Protein AF-A0A6C0K2X1-F1 (afdb_monomer_lite)

InterPro domains:
  IPR001841 Zinc finger, RING-type [PF13639] (9-51)
  IPR001841 Zinc finger, RING-type [PS50089] (10-51)
  IPR001841 Zinc finger, RING-type [SM00184] (10-50)
  IPR013083 Zinc finger, RING/FYVE/PHD-type [G3DSA:3.30.40.10] (1-88)
  IPR017907 Zinc finger, RING-type, conserved site [PS00518] (28-37)
  IPR047126 RING finger protein 141-like [PTHR12109] (4-140)

Foldseek 3Di:
DDPPDDFDAAPQPRHGEDPPPFWDAAPVGDMHGNVRVVVVVVPPQADPVPRHRRDDDPPPPDPDPPPPPPPDDDDDDDDDDPPVVVVVVVVVVCVVVPHDDDDDDDPDDDDDDDDDDDDDPPPPVPPPLPDQQFDPVQLVVLCVVVVHDPVLVVCLVVVHADPVDPCRDPVNSVCVVVVSVVSSVVRSVVRVVVVVVVVVVVVVVVD

Sequence (207 aa):
MSAQREPVECCICMDAINFATNNCVTPCGHTFCFQCLAKALEQNNTCPCCRAVLMEVPEDEEASEWSEWTDEDEEEDEELYDDEALVSFRMLYQRLDGEDVEEEAVEDDEQVSNADETETVDDEEEDDDDAPLAEVEEITAKLQSRGITMLDLVAMLTVRKSANVAKHTDRFINALDSILDNAITDCDREAKEAAQIQDAHITEETK

Structure (mmCIF, N/CA/C/O backbone):
data_AF-A0A6C0K2X1-F1
#
_entry.id   AF-A0A6C0K2X1-F1
#
loop_
_atom_site.group_PDB
_atom_site.id
_atom_site.type_symbol
_atom_site.label_atom_id
_atom_site.label_alt_id
_atom_site.label_comp_id
_atom_site.label_asym_id
_atom_site.label_entity_id
_atom_site.label_seq_id
_atom_site.pdbx_PDB_ins_code
_atom_site.Cartn_x
_atom_site.Cartn_y
_atom_site.Cartn_z
_atom_site.occupancy
_atom_site.B_iso_or_equiv
_atom_site.auth_seq_id
_atom_site.auth_comp_id
_atom_site.auth_asym_id
_atom_site.auth_atom_id
_atom_site.pdbx_PDB_model_num
ATOM 1 N N . MET A 1 1 ? 10.279 -40.806 -33.168 1.00 43.00 1 MET A N 1
ATOM 2 C CA . MET A 1 1 ? 10.800 -39.617 -33.871 1.00 43.00 1 MET A CA 1
ATOM 3 C C . MET A 1 1 ? 11.115 -38.587 -32.807 1.00 43.00 1 MET A C 1
ATOM 5 O O . MET A 1 1 ? 10.194 -37.986 -32.274 1.00 43.00 1 MET A O 1
ATOM 9 N N . SER A 1 2 ? 12.375 -38.494 -32.386 1.00 44.78 2 SER A N 1
ATOM 10 C CA . SER A 1 2 ? 12.775 -37.523 -31.366 1.00 44.78 2 SER A CA 1
ATOM 11 C C . SER A 1 2 ? 12.762 -36.138 -32.006 1.00 44.78 2 SER A C 1
ATOM 13 O O . SER A 1 2 ? 13.566 -35.878 -32.897 1.00 44.78 2 SER A O 1
ATOM 15 N N . ALA A 1 3 ? 11.815 -35.287 -31.608 1.00 55.47 3 ALA A N 1
ATOM 16 C CA . ALA A 1 3 ? 11.777 -33.891 -32.020 1.00 55.47 3 ALA A CA 1
ATOM 17 C C . ALA A 1 3 ? 12.969 -33.176 -31.372 1.00 55.47 3 ALA A C 1
ATOM 19 O O . ALA A 1 3 ? 12.958 -32.890 -30.176 1.00 55.47 3 ALA A O 1
ATOM 20 N N . GLN A 1 4 ? 14.029 -32.961 -32.146 1.00 52.66 4 GLN A N 1
ATOM 21 C CA . GLN A 1 4 ? 15.123 -32.090 -31.743 1.00 52.66 4 GLN A CA 1
ATOM 22 C C . GLN A 1 4 ? 14.572 -30.664 -31.813 1.00 52.66 4 GLN A C 1
ATOM 24 O O . GLN A 1 4 ? 14.338 -30.144 -32.899 1.00 52.66 4 GLN A O 1
ATOM 29 N N . ARG A 1 5 ? 14.249 -30.079 -30.655 1.00 62.03 5 ARG A N 1
ATOM 30 C CA . ARG A 1 5 ? 13.925 -28.653 -30.560 1.00 62.03 5 ARG A CA 1
ATOM 31 C C . ARG A 1 5 ? 15.212 -27.882 -30.834 1.00 62.03 5 ARG A C 1
ATOM 33 O O . ARG A 1 5 ? 16.183 -28.056 -30.102 1.00 62.03 5 ARG A O 1
ATOM 40 N N . GLU A 1 6 ? 15.216 -27.091 -31.899 1.00 72.19 6 GLU A N 1
ATOM 41 C CA . GLU A 1 6 ? 16.316 -26.183 -32.217 1.00 72.19 6 GLU A CA 1
ATOM 42 C C . GLU A 1 6 ? 16.513 -25.187 -31.058 1.00 72.19 6 GLU A C 1
ATOM 44 O O . GLU A 1 6 ? 15.526 -24.778 -30.430 1.00 72.19 6 GLU A O 1
ATOM 49 N N . PRO A 1 7 ? 17.767 -24.842 -30.712 1.00 70.94 7 PRO A N 1
ATOM 50 C CA . PRO A 1 7 ? 18.034 -23.867 -29.666 1.00 70.94 7 PRO A CA 1
ATOM 51 C C . PRO A 1 7 ? 17.484 -22.505 -30.097 1.00 70.94 7 PRO A C 1
ATOM 53 O O . PRO A 1 7 ? 17.747 -22.040 -31.201 1.00 70.94 7 PRO A O 1
ATOM 56 N N . VAL A 1 8 ? 16.704 -21.866 -29.227 1.00 82.25 8 VAL A N 1
ATOM 57 C CA . VAL A 1 8 ? 16.215 -20.506 -29.475 1.00 82.25 8 VAL A CA 1
ATOM 58 C C . VAL A 1 8 ? 17.368 -19.536 -29.238 1.00 82.25 8 VAL A C 1
ATOM 60 O O . VAL A 1 8 ? 17.987 -19.566 -28.174 1.00 82.25 8 VAL A O 1
ATOM 63 N N . GLU A 1 9 ? 17.658 -18.691 -30.220 1.00 89.75 9 GLU A N 1
ATOM 64 C CA . GLU A 1 9 ? 18.738 -17.702 -30.177 1.00 89.75 9 GLU A CA 1
ATOM 65 C C . GLU A 1 9 ? 18.207 -16.312 -29.805 1.00 89.75 9 GLU A C 1
ATOM 67 O O . GLU A 1 9 ? 17.095 -15.922 -30.166 1.00 89.75 9 GLU A O 1
ATOM 72 N N . CYS A 1 10 ? 19.009 -15.547 -29.068 1.00 91.94 10 CYS A N 1
ATOM 73 C CA . CYS A 1 10 ? 18.692 -14.176 -28.688 1.00 91.94 10 CYS A CA 1
ATOM 74 C C . CYS A 1 10 ? 18.995 -13.229 -29.853 1.00 91.94 10 CYS A C 1
ATOM 76 O O . CYS A 1 10 ? 20.140 -13.133 -30.278 1.00 91.94 10 CYS A O 1
ATOM 78 N N . CYS A 1 11 ? 18.031 -12.433 -30.321 1.00 88.62 11 CYS A N 1
ATOM 79 C CA . CYS A 1 11 ? 18.277 -11.521 -31.450 1.00 88.62 11 CYS A CA 1
ATOM 80 C C . CYS A 1 11 ? 19.151 -10.295 -31.105 1.00 88.62 11 CYS A C 1
ATOM 82 O O . CYS A 1 11 ? 19.451 -9.497 -31.989 1.00 88.62 11 CYS A O 1
ATOM 84 N N . ILE A 1 12 ? 19.518 -10.114 -29.830 1.00 91.75 12 ILE A N 1
ATOM 85 C CA . ILE A 1 12 ? 20.344 -8.992 -29.355 1.00 91.75 12 ILE A CA 1
ATOM 86 C C . ILE A 1 12 ? 21.824 -9.390 -29.334 1.00 91.75 12 ILE A C 1
ATOM 88 O O . ILE A 1 12 ? 22.660 -8.659 -29.854 1.00 91.75 12 ILE A O 1
ATOM 92 N N . CYS A 1 13 ? 22.152 -10.542 -28.739 1.00 92.38 13 CYS A N 1
ATOM 93 C CA . CYS A 1 13 ? 23.534 -11.028 -28.644 1.00 92.38 13 CYS A CA 1
ATOM 94 C C . CYS A 1 13 ? 23.877 -12.141 -29.643 1.00 92.38 13 CYS A C 1
ATOM 96 O O . CYS A 1 13 ? 25.045 -12.473 -29.777 1.00 92.38 13 CYS A O 1
ATOM 98 N N . MET A 1 14 ? 22.885 -12.684 -30.359 1.00 89.75 14 MET A N 1
ATOM 99 C CA . MET A 1 14 ? 23.021 -13.795 -31.316 1.00 89.75 14 MET A CA 1
ATOM 100 C C . MET A 1 14 ? 23.511 -15.115 -30.697 1.00 89.75 14 MET A C 1
ATOM 102 O O . MET A 1 14 ? 23.918 -16.019 -31.419 1.00 89.75 14 MET A O 1
ATOM 106 N N . ASP A 1 15 ? 23.433 -15.250 -29.371 1.00 90.50 15 ASP A N 1
ATOM 107 C CA . ASP A 1 15 ? 23.781 -16.480 -28.657 1.00 90.50 15 ASP A CA 1
ATOM 108 C C . ASP A 1 15 ? 22.539 -17.321 -28.330 1.00 90.50 15 ASP A C 1
ATOM 110 O O . ASP A 1 15 ? 21.423 -16.806 -28.193 1.00 90.50 15 ASP A O 1
ATOM 114 N N . ALA A 1 16 ? 22.745 -18.625 -28.134 1.00 88.81 16 ALA A N 1
ATOM 115 C CA . ALA A 1 16 ? 21.705 -19.538 -27.671 1.00 88.81 16 ALA A CA 1
ATOM 116 C C . ALA A 1 16 ? 21.201 -19.150 -26.270 1.00 88.81 16 ALA A C 1
ATOM 118 O O . ALA A 1 16 ? 21.978 -18.970 -25.327 1.00 88.81 16 ALA A O 1
ATOM 119 N N . ILE A 1 17 ? 19.881 -19.064 -26.115 1.00 88.62 17 ILE A N 1
ATOM 120 C CA . ILE A 1 17 ? 19.242 -18.661 -24.864 1.00 88.62 17 ILE A CA 1
ATOM 121 C C . ILE A 1 17 ? 19.291 -19.815 -23.865 1.00 88.62 17 ILE A C 1
ATOM 123 O O . ILE A 1 17 ? 18.805 -20.921 -24.117 1.00 88.62 17 ILE A O 1
ATOM 127 N N . ASN A 1 18 ? 19.828 -19.539 -22.676 1.00 84.00 18 ASN A N 1
ATOM 128 C CA . ASN A 1 18 ? 19.799 -20.491 -21.577 1.00 84.00 18 ASN A CA 1
ATOM 129 C C . ASN A 1 18 ? 18.457 -20.422 -20.829 1.00 84.00 18 ASN A C 1
ATOM 131 O O . ASN A 1 18 ? 18.249 -19.582 -19.947 1.00 84.00 18 ASN A O 1
ATOM 135 N N . PHE A 1 19 ? 17.569 -21.366 -21.146 1.00 82.31 19 PHE A N 1
ATOM 136 C CA . PHE A 1 19 ? 16.252 -21.514 -20.518 1.00 82.31 19 PHE A CA 1
ATOM 137 C C . PHE A 1 19 ? 16.280 -21.841 -19.012 1.00 82.31 19 PHE A C 1
ATOM 139 O O . PHE A 1 19 ? 15.237 -21.779 -18.368 1.00 82.31 19 PHE A O 1
ATOM 146 N N . ALA A 1 20 ? 17.436 -22.169 -18.427 1.00 81.44 20 ALA A N 1
ATOM 147 C CA . ALA A 1 20 ? 17.539 -22.465 -16.998 1.00 81.44 20 ALA A CA 1
ATOM 148 C C . ALA A 1 20 ? 17.847 -21.235 -16.128 1.00 81.44 20 ALA A C 1
ATOM 150 O O . ALA A 1 20 ? 17.495 -21.241 -14.952 1.00 81.44 20 ALA A O 1
ATOM 151 N N . THR A 1 21 ? 18.521 -20.205 -16.657 1.00 83.25 21 THR A N 1
ATOM 152 C CA . THR A 1 21 ? 19.082 -19.134 -15.801 1.00 83.25 21 THR A CA 1
ATOM 153 C C . THR A 1 21 ? 18.983 -17.715 -16.350 1.00 83.25 21 THR A C 1
ATOM 155 O O . THR A 1 21 ? 18.839 -16.785 -15.566 1.00 83.25 21 THR A O 1
ATOM 158 N N . ASN A 1 22 ? 19.080 -17.509 -17.666 1.00 87.69 22 ASN A N 1
ATOM 159 C CA . ASN A 1 22 ? 19.173 -16.171 -18.260 1.00 87.69 22 ASN A CA 1
ATOM 160 C C . ASN A 1 22 ? 18.234 -16.073 -19.461 1.00 87.69 22 ASN A C 1
ATOM 162 O O . ASN A 1 22 ? 18.680 -15.905 -20.592 1.00 87.69 22 ASN A O 1
ATOM 166 N N . ASN A 1 23 ? 16.935 -16.219 -19.213 1.00 91.62 23 ASN A N 1
ATOM 167 C CA . ASN A 1 23 ? 15.894 -16.072 -20.221 1.00 91.62 23 ASN A CA 1
ATOM 168 C C . ASN A 1 23 ? 14.766 -15.181 -19.703 1.00 91.62 23 ASN A C 1
ATOM 170 O O . ASN A 1 23 ? 14.521 -15.098 -18.502 1.00 91.62 23 ASN A O 1
ATOM 174 N N . CYS A 1 24 ? 14.088 -14.524 -20.630 1.00 90.38 24 CYS A N 1
ATOM 175 C CA . CYS A 1 24 ? 12.867 -13.778 -20.383 1.00 90.38 24 CYS A CA 1
ATOM 176 C C . CYS A 1 24 ? 11.976 -13.875 -21.623 1.00 90.38 24 CYS A C 1
ATOM 178 O O . CYS A 1 24 ? 12.478 -13.889 -22.750 1.00 90.38 24 CYS A O 1
ATOM 180 N N . VAL A 1 25 ? 10.664 -13.956 -21.410 1.00 92.50 25 VAL A N 1
ATOM 181 C CA . VAL A 1 25 ? 9.658 -13.949 -22.476 1.00 92.50 25 VAL A CA 1
ATOM 182 C C . VAL A 1 25 ? 8.825 -12.689 -22.306 1.00 92.50 25 VAL A C 1
ATOM 184 O O . VAL A 1 25 ? 8.241 -12.471 -21.247 1.00 92.50 25 VAL A O 1
ATOM 187 N N . THR A 1 26 ? 8.797 -11.842 -23.328 1.00 91.75 26 THR A N 1
ATOM 188 C CA . THR A 1 26 ? 7.996 -10.617 -23.323 1.00 91.75 26 THR A CA 1
ATOM 189 C C . THR A 1 26 ? 6.503 -10.936 -23.481 1.00 91.75 26 THR A C 1
ATOM 191 O O . THR A 1 26 ? 6.162 -11.977 -24.047 1.00 91.75 26 THR A O 1
ATOM 194 N N . PRO A 1 27 ? 5.579 -10.043 -23.074 1.00 89.56 27 PRO A N 1
ATOM 195 C CA . PRO A 1 27 ? 4.136 -10.215 -23.293 1.00 89.56 27 PRO A CA 1
ATOM 196 C C . PRO A 1 27 ? 3.754 -10.399 -24.770 1.00 89.56 27 PRO A C 1
ATOM 198 O O . PRO A 1 27 ? 2.777 -11.072 -25.081 1.00 89.56 27 PRO A O 1
ATOM 201 N N . CYS A 1 28 ? 4.556 -9.870 -25.701 1.00 92.69 28 CYS A N 1
ATOM 202 C CA . CYS A 1 28 ? 4.383 -10.105 -27.136 1.00 92.69 28 CYS A CA 1
ATOM 203 C C . CYS A 1 28 ? 4.894 -11.479 -27.627 1.00 92.69 28 CYS A C 1
ATOM 205 O O . CYS A 1 28 ? 4.842 -11.745 -28.825 1.00 92.69 28 CYS A O 1
ATOM 207 N N . GLY A 1 29 ? 5.393 -12.342 -26.733 1.00 90.25 29 GLY A N 1
ATOM 208 C CA . GLY A 1 29 ? 5.786 -13.726 -27.017 1.00 90.25 29 GLY A CA 1
ATOM 209 C C . GLY A 1 29 ? 7.224 -13.932 -27.505 1.00 90.25 29 GLY A C 1
ATOM 210 O O . GLY A 1 29 ? 7.583 -15.054 -27.861 1.00 90.25 29 GLY A O 1
ATOM 211 N N . HIS A 1 30 ? 8.064 -12.893 -27.522 1.00 91.81 30 HIS A N 1
ATOM 212 C CA . HIS A 1 30 ? 9.463 -13.005 -27.950 1.00 91.81 30 HIS A CA 1
ATOM 213 C C . HIS A 1 30 ? 10.377 -13.346 -26.770 1.00 91.81 30 HIS A C 1
ATOM 215 O O . HIS A 1 30 ? 10.166 -12.876 -25.654 1.00 91.81 30 HIS A O 1
ATOM 221 N N . THR A 1 31 ? 11.395 -14.176 -27.009 1.00 92.56 31 THR A N 1
ATOM 222 C CA . THR A 1 31 ? 12.315 -14.647 -25.962 1.00 92.56 31 THR A CA 1
ATOM 223 C C . THR A 1 31 ? 13.703 -14.043 -26.144 1.00 92.56 31 THR A C 1
ATOM 225 O O . THR A 1 31 ? 14.235 -14.039 -27.252 1.00 92.56 31 THR A O 1
ATOM 228 N N . PHE A 1 32 ? 14.306 -13.574 -25.051 1.00 93.88 32 PHE A N 1
ATOM 229 C CA . PHE A 1 32 ? 15.647 -12.982 -25.033 1.00 93.88 32 PHE A CA 1
ATOM 230 C C . PHE A 1 32 ? 16.430 -13.451 -23.808 1.00 93.88 32 PHE A C 1
ATOM 232 O O . PHE A 1 32 ? 15.852 -13.945 -22.836 1.00 93.88 32 PHE A O 1
ATOM 239 N N . CYS A 1 33 ? 17.744 -13.221 -23.805 1.00 94.19 33 CYS A N 1
ATOM 240 C CA . CYS A 1 33 ? 18.508 -13.248 -22.562 1.00 94.19 33 CYS A CA 1
ATOM 241 C C . CYS A 1 33 ? 18.021 -12.119 -21.643 1.00 94.19 33 CYS A C 1
ATOM 243 O O . CYS A 1 33 ? 17.907 -10.979 -22.097 1.00 94.19 33 CYS A O 1
ATOM 245 N N . PHE A 1 34 ? 17.783 -12.404 -20.359 1.00 92.88 34 PHE A N 1
ATOM 246 C CA . PHE A 1 34 ? 17.306 -11.403 -19.394 1.00 92.88 34 PHE A CA 1
ATOM 247 C C . PHE A 1 34 ? 18.226 -10.175 -19.353 1.00 92.88 34 PHE A C 1
ATOM 249 O O . PHE A 1 34 ? 17.766 -9.044 -19.477 1.00 92.88 34 PHE A O 1
ATOM 256 N N . GLN A 1 35 ? 19.542 -10.399 -19.305 1.00 93.12 35 GLN A N 1
ATOM 257 C CA . GLN A 1 35 ? 20.533 -9.315 -19.322 1.00 93.12 35 GLN A CA 1
ATOM 258 C C . GLN A 1 35 ? 20.492 -8.468 -20.604 1.00 93.12 35 GLN A C 1
ATOM 260 O O . GLN A 1 35 ? 20.783 -7.276 -20.565 1.00 93.12 35 GLN A O 1
ATOM 265 N N . CYS A 1 36 ? 20.161 -9.073 -21.747 1.00 94.12 36 CYS A N 1
ATOM 266 C CA . CYS A 1 36 ? 20.079 -8.355 -23.015 1.00 94.12 36 CYS A CA 1
ATOM 267 C C . CYS A 1 36 ? 18.809 -7.509 -23.092 1.00 94.12 36 CYS A C 1
ATOM 269 O O . CYS A 1 36 ? 18.875 -6.369 -23.543 1.00 94.12 36 CYS A O 1
ATOM 271 N N . LEU A 1 37 ? 17.674 -8.048 -22.632 1.00 93.44 37 LEU A N 1
ATOM 272 C CA . LEU A 1 37 ? 16.425 -7.294 -22.593 1.00 93.44 37 LEU A CA 1
ATOM 273 C C . LEU A 1 37 ? 16.506 -6.134 -21.594 1.00 93.44 37 LEU A C 1
ATOM 275 O O . LEU A 1 37 ? 16.096 -5.034 -21.939 1.00 93.44 37 LEU A O 1
ATOM 279 N N . ALA A 1 38 ? 17.091 -6.346 -20.410 1.00 92.25 38 ALA A N 1
ATOM 280 C CA . ALA A 1 38 ? 17.270 -5.293 -19.408 1.00 92.25 38 ALA A CA 1
ATOM 281 C C . ALA A 1 38 ? 18.025 -4.077 -19.978 1.00 92.25 38 ALA A C 1
ATOM 283 O O . ALA A 1 38 ? 17.535 -2.958 -19.892 1.00 92.25 38 ALA A O 1
ATOM 284 N N . LYS A 1 39 ? 19.148 -4.308 -20.674 1.00 92.44 39 LYS A N 1
ATOM 285 C CA . LYS A 1 39 ? 19.905 -3.237 -21.350 1.00 92.44 39 LYS A CA 1
ATOM 286 C C . LYS A 1 39 ? 19.127 -2.554 -22.476 1.00 92.44 39 LYS A C 1
ATOM 288 O O . LYS A 1 39 ? 19.326 -1.374 -22.731 1.00 92.44 39 LYS A O 1
ATOM 293 N N . ALA A 1 40 ? 18.276 -3.289 -23.193 1.00 91.00 40 ALA A N 1
ATOM 294 C CA . ALA A 1 40 ? 17.452 -2.702 -24.249 1.00 91.00 40 ALA A CA 1
ATOM 295 C C . ALA A 1 40 ? 16.368 -1.773 -23.672 1.00 91.00 40 ALA A C 1
ATOM 297 O O . ALA A 1 40 ? 16.100 -0.719 -24.248 1.00 91.00 40 ALA A O 1
ATOM 298 N N . LEU A 1 41 ? 15.800 -2.140 -22.519 1.00 90.94 41 LEU A N 1
ATOM 299 C CA . LEU A 1 41 ? 14.774 -1.365 -21.818 1.00 90.94 41 LEU A CA 1
ATOM 300 C C . LEU A 1 41 ? 15.304 -0.059 -21.210 1.00 90.94 41 LEU A C 1
ATOM 302 O O . LEU A 1 41 ? 14.529 0.881 -21.086 1.00 90.94 41 LEU A O 1
ATOM 306 N N . GLU A 1 42 ? 16.605 0.037 -20.911 1.00 89.62 42 GLU A N 1
ATOM 307 C CA . GLU A 1 42 ? 17.250 1.305 -20.516 1.00 89.62 42 GLU A CA 1
ATOM 308 C C . GLU A 1 42 ? 17.162 2.376 -21.617 1.00 89.62 42 GLU A C 1
ATOM 310 O O . GLU A 1 42 ? 17.177 3.567 -21.322 1.00 89.62 42 GLU A O 1
ATOM 315 N N . GLN A 1 43 ? 17.089 1.965 -22.889 1.00 87.12 43 GLN A N 1
ATOM 316 C CA . GLN A 1 43 ? 17.035 2.887 -24.026 1.00 87.12 43 GLN A CA 1
ATOM 317 C C . GLN A 1 43 ? 15.614 3.093 -24.539 1.00 87.12 43 GLN A C 1
ATOM 319 O O . GLN A 1 43 ? 15.235 4.213 -24.858 1.00 87.12 43 GLN A O 1
ATOM 324 N N . ASN A 1 44 ? 14.847 2.010 -24.689 1.00 87.25 44 ASN A N 1
ATOM 325 C CA . ASN A 1 44 ? 13.492 2.062 -25.223 1.00 87.25 44 ASN A CA 1
ATOM 326 C C . ASN A 1 44 ? 12.624 0.984 -24.579 1.00 87.25 44 ASN A C 1
ATOM 328 O O . ASN A 1 44 ? 12.964 -0.198 -24.594 1.00 87.25 44 ASN A O 1
ATOM 332 N N . ASN A 1 45 ? 11.425 1.361 -24.149 1.00 90.12 45 ASN A N 1
ATOM 333 C CA . ASN A 1 45 ? 10.447 0.449 -23.559 1.00 90.12 45 ASN A CA 1
ATOM 334 C C . ASN A 1 45 ? 9.644 -0.348 -24.616 1.00 90.12 45 ASN A C 1
ATOM 336 O O . ASN A 1 45 ? 8.425 -0.513 -24.542 1.00 90.12 45 ASN A O 1
ATOM 340 N N . THR A 1 46 ? 10.322 -0.815 -25.666 1.00 92.44 46 THR A N 1
ATOM 341 C CA . THR A 1 46 ? 9.696 -1.550 -26.772 1.00 92.44 46 THR A CA 1
ATOM 342 C C . THR A 1 46 ? 10.446 -2.837 -27.079 1.00 92.44 46 THR A C 1
ATOM 344 O O . THR A 1 46 ? 11.658 -2.947 -26.905 1.00 92.44 46 THR A O 1
ATOM 347 N N . CYS A 1 47 ? 9.718 -3.844 -27.557 1.00 92.75 47 CYS A N 1
ATOM 348 C CA . CYS A 1 47 ? 10.298 -5.124 -27.932 1.00 92.75 47 CYS A CA 1
ATOM 349 C C . CYS A 1 47 ? 11.274 -4.976 -29.117 1.00 92.75 47 CYS A C 1
ATOM 351 O O . CYS A 1 47 ? 10.849 -4.522 -30.181 1.00 92.75 47 CYS A O 1
ATOM 353 N N . PRO A 1 48 ? 12.523 -5.469 -29.026 1.00 90.69 48 PRO A N 1
ATOM 354 C CA . PRO A 1 48 ? 13.466 -5.422 -30.148 1.00 90.69 48 PRO A CA 1
ATOM 355 C C . PRO A 1 48 ? 13.008 -6.180 -31.406 1.00 90.69 48 PRO A C 1
ATOM 357 O O . PRO A 1 48 ? 13.434 -5.844 -32.508 1.00 90.69 48 PRO A O 1
ATOM 360 N N . CYS A 1 49 ? 12.123 -7.177 -31.270 1.00 88.88 49 CYS A N 1
ATOM 361 C CA . CYS A 1 49 ? 11.607 -7.950 -32.405 1.00 88.88 49 CYS A CA 1
ATOM 362 C C . CYS A 1 49 ? 10.406 -7.293 -33.098 1.00 88.88 49 CYS A C 1
ATOM 364 O O . CYS A 1 49 ? 10.347 -7.266 -34.324 1.00 88.88 49 CYS A O 1
ATOM 366 N N . CYS A 1 50 ? 9.432 -6.793 -32.332 1.00 92.31 50 CYS A N 1
ATOM 367 C CA . CYS A 1 50 ? 8.148 -6.339 -32.883 1.00 92.31 50 CYS A CA 1
ATOM 368 C C . CYS A 1 50 ? 7.753 -4.909 -32.507 1.00 92.31 50 CYS A C 1
ATOM 370 O O . CYS A 1 50 ? 6.699 -4.447 -32.931 1.00 92.31 50 CYS A O 1
ATOM 372 N N . ARG A 1 51 ? 8.578 -4.211 -31.720 1.00 90.00 51 ARG A N 1
ATOM 373 C CA . ARG A 1 51 ? 8.354 -2.843 -31.226 1.00 90.00 51 ARG A CA 1
ATOM 374 C C . ARG A 1 51 ? 7.090 -2.649 -30.381 1.00 90.00 51 ARG A C 1
ATOM 376 O O . ARG A 1 51 ? 6.713 -1.515 -30.113 1.00 90.00 51 ARG A O 1
ATOM 383 N N . ALA A 1 52 ? 6.455 -3.732 -29.933 1.00 89.75 52 ALA A N 1
ATOM 384 C CA . ALA A 1 52 ? 5.360 -3.654 -28.971 1.00 89.75 52 ALA A CA 1
ATOM 385 C C . ALA A 1 52 ? 5.857 -3.033 -27.657 1.00 89.75 52 ALA A C 1
ATOM 387 O O . ALA A 1 52 ? 6.942 -3.397 -27.195 1.00 89.75 52 ALA A O 1
ATOM 388 N N . VAL A 1 53 ? 5.069 -2.127 -27.076 1.00 90.19 53 VAL A N 1
ATOM 389 C CA . VAL A 1 53 ? 5.336 -1.531 -25.759 1.00 90.19 53 VAL A CA 1
ATOM 390 C C . VAL A 1 53 ? 5.317 -2.639 -24.708 1.00 90.19 53 VAL A C 1
ATOM 392 O O . VAL A 1 53 ? 4.416 -3.479 -24.710 1.00 90.19 53 VAL A O 1
ATOM 395 N N . LEU A 1 54 ? 6.362 -2.704 -23.881 1.00 87.06 54 LEU A N 1
ATOM 396 C CA . LEU A 1 54 ? 6.550 -3.798 -22.921 1.00 87.06 54 LEU A CA 1
ATOM 397 C C . LEU A 1 54 ? 6.059 -3.457 -21.513 1.00 87.06 54 LEU A C 1
ATOM 399 O O . LEU A 1 54 ? 5.703 -4.369 -20.769 1.00 87.06 54 LEU A O 1
ATOM 403 N N . MET A 1 55 ? 6.020 -2.173 -21.171 1.00 81.44 55 MET A N 1
ATOM 404 C CA . MET A 1 55 ? 5.532 -1.660 -19.897 1.00 81.44 55 MET A CA 1
ATOM 405 C C . MET A 1 55 ? 4.765 -0.362 -20.153 1.00 81.44 55 MET A C 1
ATOM 407 O O . MET A 1 55 ? 5.252 0.510 -20.866 1.00 81.44 55 MET A O 1
ATOM 411 N N . GLU A 1 56 ? 3.572 -0.230 -19.594 1.00 73.50 56 GLU A N 1
ATOM 412 C CA . GLU A 1 56 ? 2.867 1.050 -19.546 1.00 73.50 56 GLU A CA 1
ATOM 413 C C . GLU A 1 56 ? 3.458 1.813 -18.358 1.00 73.50 56 GLU A C 1
ATOM 415 O O . GLU A 1 56 ? 3.295 1.398 -17.212 1.00 73.50 56 GLU A O 1
ATOM 420 N N . VAL A 1 57 ? 4.259 2.841 -18.642 1.00 67.00 57 VAL A N 1
ATOM 421 C CA . VAL A 1 57 ? 4.729 3.762 -17.602 1.00 67.00 57 VAL A CA 1
ATOM 422 C C . VAL A 1 57 ? 3.551 4.699 -17.330 1.00 67.00 57 VAL A C 1
ATOM 424 O O . VAL A 1 57 ? 3.039 5.260 -18.302 1.00 67.00 57 VAL A O 1
ATOM 427 N N . PRO A 1 58 ? 3.075 4.829 -16.080 1.00 58.94 58 PRO A N 1
ATOM 428 C CA . PRO A 1 58 ? 2.142 5.891 -15.724 1.00 58.94 58 PRO A CA 1
ATOM 429 C C . PRO A 1 58 ? 2.726 7.222 -16.204 1.00 58.94 58 PRO A C 1
ATOM 431 O O . PRO A 1 58 ? 3.920 7.461 -16.020 1.00 58.94 58 PRO A O 1
ATOM 434 N N . GLU A 1 59 ? 1.929 8.035 -16.896 1.00 49.94 59 GLU A N 1
ATOM 435 C CA . GLU A 1 59 ? 2.307 9.398 -17.282 1.00 49.94 59 GLU A CA 1
ATOM 436 C C . GLU A 1 59 ? 2.365 10.267 -16.019 1.00 49.94 59 GLU A C 1
ATOM 438 O O . GLU A 1 59 ? 1.507 11.108 -15.782 1.00 49.94 59 GLU A O 1
ATOM 443 N N . ASP A 1 60 ? 3.370 10.024 -15.184 1.00 47.31 60 ASP A N 1
ATOM 444 C CA . ASP A 1 60 ? 3.738 10.906 -14.094 1.00 47.31 60 ASP A CA 1
ATOM 445 C C . ASP A 1 60 ? 4.771 11.862 -14.701 1.00 47.31 60 ASP A C 1
ATOM 447 O O . ASP A 1 60 ? 5.963 11.563 -14.830 1.00 47.31 60 ASP A O 1
ATOM 451 N N . GLU A 1 61 ? 4.257 12.973 -15.223 1.00 46.47 61 GLU A N 1
ATOM 452 C CA . GLU A 1 61 ? 5.030 14.115 -15.686 1.00 46.47 61 GLU A CA 1
ATOM 453 C C . GLU A 1 61 ? 5.886 14.659 -14.535 1.00 46.47 61 GLU A C 1
ATOM 455 O O . GLU A 1 61 ? 5.478 15.551 -13.808 1.00 46.47 61 GLU A O 1
ATOM 460 N N . GLU A 1 62 ? 7.109 14.159 -14.385 1.00 49.53 62 GLU A N 1
ATOM 461 C CA . GLU A 1 62 ? 8.153 14.859 -13.634 1.00 49.53 62 GLU A CA 1
ATOM 462 C C . GLU A 1 62 ? 9.378 15.053 -14.523 1.00 49.53 62 GLU A C 1
ATOM 464 O O . GLU A 1 62 ? 10.472 14.519 -14.318 1.00 49.53 62 GLU A O 1
ATOM 469 N N . ALA A 1 63 ? 9.194 15.882 -15.549 1.00 43.50 63 ALA A N 1
ATOM 470 C CA . ALA A 1 63 ? 10.302 16.640 -16.097 1.00 43.50 63 ALA A CA 1
ATOM 471 C C . ALA A 1 63 ? 10.679 17.733 -15.086 1.00 43.50 63 ALA A C 1
ATOM 473 O O . ALA A 1 63 ? 10.287 18.877 -15.246 1.00 43.50 63 ALA A O 1
ATOM 474 N N . SER A 1 64 ? 11.459 17.358 -14.068 1.00 47.19 64 SER A N 1
ATOM 475 C CA . SER A 1 64 ? 12.508 18.196 -13.476 1.00 47.19 64 SER A CA 1
ATOM 476 C C . SER A 1 64 ? 12.181 19.698 -13.363 1.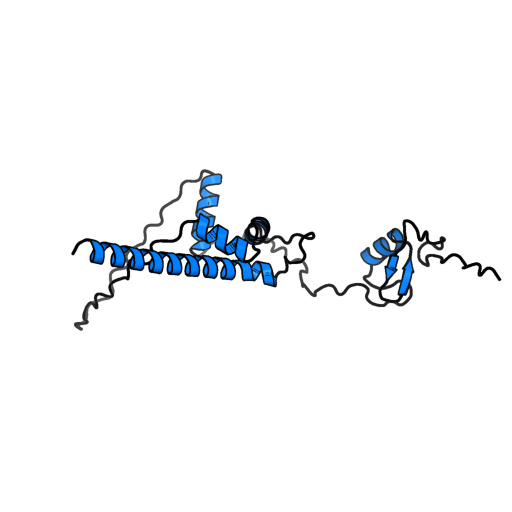00 47.19 64 SER A C 1
ATOM 478 O O . SER A 1 64 ? 12.890 20.521 -13.945 1.00 47.19 64 SER A O 1
ATOM 480 N N . GLU A 1 65 ? 11.198 20.076 -12.549 1.00 41.66 65 GLU A N 1
ATOM 481 C CA . GLU A 1 65 ? 11.205 21.398 -11.913 1.00 41.66 65 GLU A CA 1
ATOM 482 C C . GLU A 1 65 ? 11.972 21.287 -10.597 1.00 41.66 65 GLU A C 1
ATOM 484 O O . GLU A 1 65 ? 11.441 21.262 -9.492 1.00 41.66 65 GLU A O 1
ATOM 489 N N . TRP A 1 66 ? 13.293 21.198 -10.746 1.00 45.53 66 TRP A N 1
ATOM 490 C CA . TRP A 1 66 ? 14.198 21.713 -9.734 1.00 45.53 66 TRP A CA 1
ATOM 491 C C . TRP A 1 66 ? 13.942 23.218 -9.688 1.00 45.53 66 TRP A C 1
ATOM 493 O O . TRP A 1 66 ? 14.509 23.956 -10.493 1.00 45.53 66 TRP A O 1
ATOM 503 N N . SER A 1 67 ? 13.022 23.654 -8.824 1.00 36.38 67 SER A N 1
ATOM 504 C CA . SER A 1 67 ? 12.870 25.069 -8.501 1.00 36.38 67 SER A CA 1
ATOM 505 C C . SER A 1 67 ? 14.201 25.528 -7.923 1.00 36.38 67 SER A C 1
ATOM 507 O O . SER A 1 67 ? 14.556 25.245 -6.778 1.00 36.38 67 SER A O 1
ATOM 509 N N . GLU A 1 68 ? 14.983 26.154 -8.790 1.00 43.62 68 GLU A N 1
ATOM 510 C CA . GLU A 1 68 ? 16.126 26.972 -8.454 1.00 43.62 68 GLU A CA 1
ATOM 511 C C . GLU A 1 68 ? 15.602 28.010 -7.456 1.00 43.62 68 GLU A C 1
ATOM 513 O O . GLU A 1 68 ? 14.764 28.834 -7.808 1.00 43.62 68 GLU A O 1
ATOM 518 N N . TRP A 1 69 ? 15.998 27.896 -6.185 1.00 49.22 69 TRP A N 1
ATOM 519 C CA . TRP A 1 69 ? 15.738 28.931 -5.192 1.00 49.22 69 TRP A CA 1
ATOM 520 C C . TRP A 1 69 ? 16.451 30.190 -5.683 1.00 49.22 69 TRP A C 1
ATOM 522 O O . TRP A 1 69 ? 17.668 30.321 -5.554 1.00 49.22 69 TRP A O 1
ATOM 532 N N . THR A 1 70 ? 15.708 31.069 -6.345 1.00 39.97 70 THR A N 1
ATOM 533 C CA . THR A 1 70 ? 16.128 32.441 -6.573 1.00 39.97 70 THR A CA 1
ATOM 534 C C . THR A 1 70 ? 15.976 33.153 -5.242 1.00 39.97 70 THR A C 1
ATOM 536 O O . THR A 1 70 ? 14.866 33.490 -4.841 1.00 39.97 70 THR A O 1
ATOM 539 N N . ASP A 1 71 ? 17.100 33.319 -4.546 1.00 49.50 71 ASP A N 1
ATOM 540 C CA . ASP A 1 71 ? 17.263 34.333 -3.511 1.00 49.50 71 ASP A CA 1
ATOM 541 C C . ASP A 1 71 ? 17.052 35.707 -4.166 1.00 49.50 71 ASP A C 1
ATOM 543 O O . ASP A 1 71 ? 18.007 36.321 -4.643 1.00 49.50 71 ASP A O 1
ATOM 547 N N . GLU A 1 72 ? 15.808 36.167 -4.255 1.00 49.69 72 GLU A N 1
ATOM 548 C CA . GLU A 1 72 ? 15.502 37.559 -4.564 1.00 49.69 72 GLU A CA 1
ATOM 549 C C . GLU A 1 72 ? 14.150 37.949 -3.952 1.00 49.69 72 GLU A C 1
ATOM 551 O O . GLU A 1 72 ? 13.120 37.336 -4.222 1.00 49.69 72 GLU A O 1
ATOM 556 N N . ASP A 1 73 ? 14.241 39.004 -3.143 1.00 41.59 73 ASP A N 1
ATOM 557 C CA . ASP A 1 73 ? 13.193 39.906 -2.671 1.00 41.59 73 ASP A CA 1
ATOM 558 C C . ASP A 1 73 ? 12.490 39.576 -1.336 1.00 41.59 73 ASP A C 1
ATOM 560 O O . ASP A 1 73 ? 11.464 38.907 -1.243 1.00 41.59 73 ASP A O 1
ATOM 564 N N . GLU A 1 74 ? 13.080 40.158 -0.281 1.00 56.47 74 GLU A N 1
ATOM 565 C CA . GLU A 1 74 ? 12.371 40.756 0.855 1.00 56.47 74 GLU A CA 1
ATOM 566 C C . GLU A 1 74 ? 11.210 41.639 0.348 1.00 56.47 74 GLU A C 1
ATOM 568 O O . GLU A 1 74 ? 11.471 42.607 -0.363 1.00 56.47 74 GLU A O 1
ATOM 573 N N . GLU A 1 75 ? 9.961 41.322 0.711 1.00 50.56 75 GLU A N 1
ATOM 574 C CA . GLU A 1 75 ? 8.963 42.226 1.328 1.00 50.56 75 GLU A CA 1
ATOM 575 C C . GLU A 1 75 ? 7.534 41.632 1.298 1.00 50.56 75 GLU A C 1
ATOM 577 O O . GLU A 1 75 ? 7.030 41.242 0.250 1.00 50.56 75 GLU A O 1
ATOM 582 N N . GLU A 1 76 ? 6.907 41.668 2.482 1.00 44.41 76 GLU A N 1
ATOM 583 C CA . GLU A 1 76 ? 5.464 41.780 2.781 1.00 44.41 76 GLU A CA 1
ATOM 584 C C . GLU A 1 76 ? 4.501 40.600 2.497 1.00 44.41 76 GLU A C 1
ATOM 586 O O . GLU A 1 76 ? 4.173 40.275 1.363 1.00 44.41 76 GLU A O 1
ATOM 591 N N . ASP A 1 77 ? 4.000 40.058 3.620 1.00 40.62 77 ASP A N 1
ATOM 592 C CA . ASP A 1 77 ? 2.659 39.531 3.920 1.00 40.62 77 ASP A CA 1
ATOM 593 C C . ASP A 1 77 ? 1.943 38.590 2.938 1.00 40.62 77 ASP A C 1
ATOM 595 O O . ASP A 1 77 ? 1.474 38.999 1.882 1.00 40.62 77 ASP A O 1
ATOM 599 N N . GLU A 1 78 ? 1.648 37.373 3.413 1.00 45.03 78 GLU A N 1
ATOM 600 C CA . GLU A 1 78 ? 0.301 36.796 3.287 1.00 45.03 78 GLU A CA 1
ATOM 601 C C . GLU A 1 78 ? 0.080 35.711 4.363 1.00 45.03 78 GLU A C 1
ATOM 603 O O . GLU A 1 78 ? 0.855 34.763 4.502 1.00 45.03 78 GLU A O 1
ATOM 608 N N . GLU A 1 79 ? -0.979 35.895 5.156 1.00 50.25 79 GLU A N 1
ATOM 609 C CA . GLU A 1 79 ? -1.582 34.897 6.045 1.00 50.25 79 GLU A CA 1
ATOM 610 C C . GLU A 1 79 ? -1.868 33.566 5.318 1.00 50.25 79 GLU A C 1
ATOM 612 O O . GLU A 1 79 ? -1.980 33.537 4.092 1.00 50.25 79 GLU A O 1
ATOM 617 N N . LEU A 1 80 ? -2.147 32.514 6.112 1.00 51.66 80 LEU A N 1
ATOM 618 C CA . LEU A 1 80 ? -2.851 31.264 5.756 1.00 51.66 80 LEU A CA 1
ATOM 619 C C . LEU A 1 80 ? -1.945 30.036 5.540 1.00 51.66 80 LEU A C 1
ATOM 621 O O . LEU A 1 80 ? -1.387 29.836 4.470 1.00 51.66 80 LEU A O 1
ATOM 625 N N . TYR A 1 81 ? -1.830 29.180 6.560 1.00 42.75 81 TYR A N 1
ATOM 626 C CA . TYR A 1 81 ? -2.612 27.938 6.686 1.00 42.75 81 TYR A CA 1
ATOM 627 C C . TYR A 1 81 ? -2.486 27.469 8.139 1.00 42.75 81 TYR A C 1
ATOM 629 O O . TYR A 1 81 ? -1.426 27.007 8.563 1.00 42.75 81 TYR A O 1
ATOM 637 N N . ASP A 1 82 ? -3.572 27.614 8.892 1.00 47.22 82 ASP A N 1
ATOM 638 C CA . ASP A 1 82 ? -3.740 26.983 10.197 1.00 47.22 82 ASP A CA 1
ATOM 639 C C . ASP A 1 82 ? -4.026 25.494 9.969 1.00 47.22 82 ASP A C 1
ATOM 641 O O . ASP A 1 82 ? -5.164 25.034 9.926 1.00 47.22 82 ASP A O 1
ATOM 645 N N . ASP A 1 83 ? -2.973 24.761 9.618 1.00 45.19 83 ASP A N 1
ATOM 646 C CA . ASP A 1 83 ? -3.009 23.310 9.524 1.00 45.19 83 ASP A CA 1
ATOM 647 C C . ASP A 1 83 ? -2.404 22.790 10.833 1.00 45.19 83 ASP A C 1
ATOM 649 O O . ASP A 1 83 ? -1.181 22.662 10.966 1.00 45.19 83 ASP A O 1
ATOM 653 N N . GLU A 1 84 ? -3.249 22.556 11.845 1.00 56.34 84 GLU A N 1
ATOM 654 C CA . GLU A 1 84 ? -2.866 22.081 13.189 1.00 56.34 84 GLU A CA 1
ATOM 655 C C . GLU A 1 84 ? -1.880 20.891 13.148 1.00 56.34 84 GLU A C 1
ATOM 657 O O . GLU A 1 84 ? -1.009 20.722 14.016 1.00 56.34 84 GLU A O 1
ATOM 662 N N . ALA A 1 85 ? -1.981 20.064 12.101 1.00 58.31 85 ALA A N 1
ATOM 663 C CA . ALA A 1 85 ? -1.097 18.932 11.851 1.00 58.31 85 ALA A CA 1
ATOM 664 C C . ALA A 1 85 ? 0.355 19.365 11.561 1.00 58.31 85 ALA A C 1
ATOM 666 O O . ALA A 1 85 ? 1.309 18.723 12.022 1.00 58.31 85 ALA A O 1
ATOM 667 N N . LEU A 1 86 ? 0.544 20.480 10.850 1.00 57.78 86 LEU A N 1
ATOM 668 C CA . LEU A 1 86 ? 1.853 21.054 10.549 1.00 57.78 86 LEU A CA 1
ATOM 669 C C . LEU A 1 86 ? 2.434 21.823 11.735 1.00 57.78 86 LEU A C 1
ATOM 671 O O . LEU A 1 86 ? 3.654 21.828 11.882 1.00 57.78 86 LEU A O 1
ATOM 675 N N . VAL A 1 87 ? 1.611 22.390 12.623 1.00 58.53 87 VAL A N 1
ATOM 676 C CA . VAL A 1 87 ? 2.079 23.035 13.866 1.00 58.53 87 VAL A CA 1
ATOM 677 C C . VAL A 1 87 ? 2.752 22.006 14.780 1.00 58.53 87 VAL A C 1
ATOM 679 O O . VAL A 1 87 ? 3.878 22.211 15.245 1.00 58.53 87 VAL A O 1
ATOM 682 N N . SER A 1 88 ? 2.123 20.840 14.954 1.00 59.22 88 SER A N 1
ATOM 683 C CA . SER A 1 88 ? 2.662 19.735 15.760 1.00 59.22 88 SER A CA 1
ATOM 684 C C . SER A 1 88 ? 3.967 19.168 15.191 1.00 59.22 88 SER A C 1
ATOM 686 O O . SER A 1 88 ? 4.895 18.844 15.940 1.00 59.22 88 SER A O 1
ATOM 688 N N . PHE A 1 89 ? 4.079 19.089 13.862 1.00 59.75 89 PHE A N 1
ATOM 689 C CA . PHE A 1 89 ? 5.306 18.657 13.192 1.00 59.75 89 PHE A CA 1
ATOM 690 C C . PHE A 1 89 ? 6.398 19.742 13.230 1.00 59.75 89 PHE A C 1
ATOM 692 O O . PHE A 1 89 ? 7.551 19.435 13.535 1.00 59.75 89 PHE A O 1
ATOM 699 N N . ARG A 1 90 ? 6.048 21.018 13.022 1.00 60.84 90 ARG A N 1
ATOM 700 C CA . ARG A 1 90 ? 6.947 22.185 13.113 1.00 60.84 90 ARG A CA 1
ATOM 701 C C . ARG A 1 90 ? 7.567 22.303 14.507 1.00 60.84 90 ARG A C 1
ATOM 703 O O . ARG A 1 90 ? 8.784 22.441 14.620 1.00 60.84 90 ARG A O 1
ATOM 710 N N . MET A 1 91 ? 6.775 22.112 15.562 1.00 59.91 91 MET A N 1
ATOM 711 C CA . MET A 1 91 ? 7.262 22.111 16.948 1.00 59.91 91 MET A CA 1
ATOM 712 C C . MET A 1 91 ? 8.138 20.892 17.293 1.00 59.91 91 MET A C 1
ATOM 714 O O . MET A 1 91 ? 9.025 20.982 18.148 1.00 59.91 91 MET A O 1
ATOM 718 N N . LEU A 1 92 ? 7.925 19.740 16.642 1.00 62.66 92 LEU A N 1
ATOM 719 C CA . LEU A 1 92 ? 8.765 18.547 16.817 1.00 62.66 92 LEU A CA 1
ATOM 720 C C . LEU A 1 92 ? 10.165 18.745 16.212 1.00 62.66 92 LEU A C 1
ATOM 722 O O . LEU A 1 92 ? 11.155 18.344 16.826 1.00 62.66 92 LEU A O 1
ATOM 726 N N . TYR A 1 93 ? 10.251 19.379 15.039 1.00 57.97 93 TYR A N 1
ATOM 727 C CA . TYR A 1 93 ? 11.526 19.686 14.384 1.00 57.97 93 TYR A CA 1
ATOM 728 C C . TYR A 1 93 ? 12.313 20.776 15.123 1.00 57.97 93 TYR A C 1
ATOM 730 O O . TYR A 1 93 ? 13.509 20.605 15.349 1.00 57.97 93 TYR A O 1
ATOM 738 N N . GLN A 1 94 ? 11.645 21.826 15.608 1.00 53.53 94 GLN A N 1
ATOM 739 C CA . GLN A 1 94 ? 12.289 22.924 16.346 1.00 53.53 94 GLN A CA 1
ATOM 740 C C . GLN A 1 94 ? 12.981 22.463 17.650 1.00 53.53 94 GLN A C 1
ATOM 742 O O . GLN A 1 94 ? 14.038 22.975 18.011 1.00 53.53 94 GLN A O 1
ATOM 747 N N . ARG A 1 95 ? 12.484 21.405 18.315 1.00 58.25 95 ARG A N 1
ATOM 748 C CA . ARG A 1 95 ? 13.160 20.808 19.491 1.00 58.25 95 ARG A CA 1
ATOM 749 C C . ARG A 1 95 ? 14.411 19.990 19.166 1.00 58.25 95 ARG A C 1
ATOM 751 O O . ARG A 1 95 ? 15.238 19.800 20.058 1.00 58.25 95 ARG A O 1
ATOM 758 N N . LEU A 1 96 ? 14.542 19.454 17.950 1.00 55.03 96 LEU A N 1
ATOM 759 C CA . LEU A 1 96 ? 15.697 18.633 17.561 1.00 55.03 96 LEU A CA 1
ATOM 760 C C . LEU A 1 96 ? 16.931 19.486 17.244 1.00 55.03 96 LEU A C 1
ATOM 762 O O . LEU A 1 96 ? 18.044 19.041 17.529 1.00 55.03 96 LEU A O 1
ATOM 766 N N . ASP A 1 97 ? 16.730 20.702 16.734 1.00 52.81 97 ASP A N 1
ATOM 767 C CA . ASP A 1 97 ? 17.810 21.658 16.455 1.00 52.81 97 ASP A CA 1
ATOM 768 C C . ASP A 1 97 ? 18.168 22.554 17.657 1.00 52.81 97 ASP A C 1
ATOM 770 O O . ASP A 1 97 ? 19.189 23.241 17.640 1.00 52.81 97 ASP A O 1
ATOM 774 N N . GLY A 1 98 ? 17.416 22.458 18.761 1.00 51.75 98 GLY A N 1
ATOM 775 C CA . GLY A 1 98 ? 17.731 23.145 20.018 1.00 51.75 98 GLY A CA 1
ATOM 776 C C . GLY A 1 98 ? 17.493 24.654 19.975 1.00 51.75 98 GLY A C 1
ATOM 777 O O . GLY A 1 98 ? 18.161 25.388 20.702 1.00 51.75 98 GLY A O 1
ATOM 778 N N . GLU A 1 99 ? 16.570 25.101 19.127 1.00 58.41 99 GLU A N 1
ATOM 779 C CA . GLU A 1 99 ? 16.171 26.499 18.994 1.00 58.41 99 GLU A CA 1
ATOM 780 C C . GLU A 1 99 ? 14.896 26.735 19.825 1.00 58.41 99 GLU A C 1
ATOM 782 O O . GLU A 1 99 ? 13.952 25.942 19.769 1.00 58.41 99 GLU A O 1
ATOM 787 N N . ASP A 1 100 ? 14.907 27.758 20.685 1.00 51.22 100 ASP A N 1
ATOM 788 C CA . ASP A 1 100 ? 13.800 28.057 21.600 1.00 51.22 100 ASP A CA 1
ATOM 789 C C . ASP A 1 100 ? 12.574 28.564 20.813 1.00 51.22 100 ASP A C 1
ATOM 791 O O . ASP A 1 100 ? 12.700 29.372 19.897 1.00 51.22 100 ASP A O 1
ATOM 795 N N . VAL A 1 101 ? 11.381 28.078 21.173 1.00 52.00 101 VAL A N 1
ATOM 796 C CA . VAL A 1 101 ? 10.101 28.468 20.556 1.00 52.00 101 VAL A CA 1
ATOM 797 C C . VAL A 1 101 ? 9.747 29.885 21.010 1.00 52.00 101 VAL A C 1
ATOM 799 O O . VAL A 1 101 ? 9.508 30.097 22.199 1.00 52.00 101 VAL A O 1
ATOM 802 N N . GLU A 1 102 ? 9.705 30.851 20.092 1.00 51.56 102 GLU A N 1
ATOM 803 C CA . GLU A 1 102 ? 9.083 32.150 20.366 1.00 51.56 102 GLU A CA 1
ATOM 804 C C . GLU A 1 102 ? 7.556 31.966 20.329 1.00 51.56 102 GLU A C 1
ATOM 806 O O . GLU A 1 102 ? 6.988 31.574 19.311 1.00 51.56 102 GLU A O 1
ATOM 811 N N . GLU A 1 103 ? 6.899 32.166 21.476 1.00 47.22 103 GLU A N 1
ATOM 812 C CA . GLU A 1 103 ? 5.439 32.235 21.578 1.00 47.22 103 GLU A CA 1
ATOM 813 C C . GLU A 1 103 ? 4.969 33.493 20.832 1.00 47.22 103 GLU A C 1
ATOM 815 O O . GLU A 1 103 ? 5.197 34.608 21.307 1.00 47.22 103 GLU A O 1
ATOM 820 N N . GLU A 1 104 ? 4.326 33.347 19.670 1.00 44.41 104 GLU A N 1
ATOM 821 C CA . GLU A 1 104 ? 3.592 34.469 19.080 1.00 44.41 104 GLU A CA 1
ATOM 822 C C . GLU A 1 104 ? 2.368 34.756 19.957 1.00 44.41 104 GLU A C 1
ATOM 824 O O . GLU A 1 104 ? 1.461 33.936 20.108 1.00 44.41 104 GLU A O 1
ATOM 829 N N . ALA A 1 105 ? 2.390 35.917 20.611 1.00 43.41 105 ALA A N 1
ATOM 830 C CA . ALA A 1 105 ? 1.264 36.436 21.362 1.00 43.41 105 ALA A CA 1
ATOM 831 C C . ALA A 1 105 ? 0.141 36.789 20.381 1.00 43.41 105 ALA A C 1
ATOM 833 O O . ALA A 1 105 ? 0.329 37.628 19.504 1.00 43.41 105 ALA A O 1
ATOM 834 N N . VAL A 1 106 ? -1.024 36.169 20.552 1.00 45.94 106 VAL A N 1
ATOM 835 C CA . VAL A 1 106 ? -2.242 36.545 19.831 1.00 45.94 106 VAL A CA 1
ATOM 836 C C . VAL A 1 106 ? -2.613 37.969 20.269 1.00 45.94 106 VAL A C 1
ATOM 838 O O . VAL A 1 106 ? -2.937 38.192 21.439 1.00 45.94 106 VAL A O 1
ATOM 841 N N . GLU A 1 107 ? -2.479 38.950 19.374 1.00 37.81 107 GLU A N 1
ATOM 842 C CA . GLU A 1 107 ? -2.954 40.314 19.615 1.00 37.81 107 GLU A CA 1
ATOM 843 C C . GLU A 1 107 ? -4.485 40.337 19.485 1.00 37.81 107 GLU A C 1
ATOM 845 O O . GLU A 1 107 ? -5.053 40.103 18.423 1.00 37.81 107 GLU A O 1
ATOM 850 N N . ASP A 1 108 ? -5.134 40.574 20.622 1.00 38.62 108 ASP A N 1
ATOM 851 C CA . ASP A 1 108 ? -6.575 40.732 20.814 1.00 38.62 108 ASP A CA 1
ATOM 852 C C . ASP A 1 108 ? -7.046 42.034 20.132 1.00 38.62 108 ASP A C 1
ATOM 854 O O . ASP A 1 108 ? -6.836 43.136 20.653 1.00 38.62 108 ASP A O 1
ATOM 858 N N . ASP A 1 109 ? -7.621 41.936 18.930 1.00 34.66 109 ASP A N 1
ATOM 859 C CA . ASP A 1 109 ? -8.035 43.097 18.130 1.00 34.66 109 ASP A CA 1
ATOM 860 C C . ASP A 1 109 ? -9.420 43.621 18.575 1.00 34.66 109 ASP A C 1
ATOM 862 O O . ASP A 1 109 ? -10.442 43.490 17.896 1.00 34.66 109 ASP A O 1
ATOM 866 N N . GLU A 1 110 ? -9.477 44.240 19.760 1.00 47.44 110 GLU A N 1
ATOM 867 C CA . GLU A 1 110 ? -10.620 45.051 20.196 1.00 47.44 110 GLU A CA 1
ATOM 868 C C . GLU A 1 110 ? -10.498 46.505 19.694 1.00 47.44 110 GLU A C 1
ATOM 870 O O . GLU A 1 110 ? -9.908 47.354 20.372 1.00 47.44 110 GLU A O 1
ATOM 875 N N . GLN A 1 111 ? -11.154 46.846 18.571 1.00 40.25 111 GLN A N 1
ATOM 876 C CA . GLN A 1 111 ? -12.071 48.007 18.480 1.00 40.25 111 GLN A C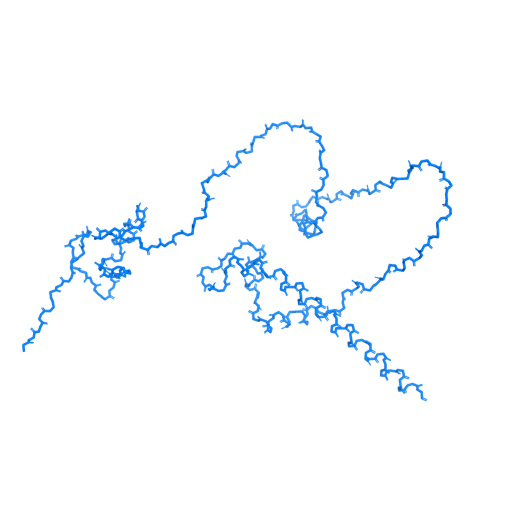A 1
ATOM 877 C C . GLN A 1 111 ? -12.611 48.263 17.061 1.00 40.25 111 GLN A C 1
ATOM 879 O O . GLN A 1 111 ? -11.993 48.955 16.250 1.00 40.25 111 GLN A O 1
ATOM 884 N N . VAL A 1 112 ? -13.880 47.904 16.832 1.00 38.34 112 VAL A N 1
ATOM 885 C CA . VAL A 1 112 ? -14.745 48.638 15.893 1.00 38.34 112 VAL A CA 1
ATOM 886 C C . VAL A 1 112 ? -15.867 49.319 16.678 1.00 38.34 112 VAL A C 1
ATOM 888 O O . VAL A 1 112 ? -16.491 48.762 17.574 1.00 38.34 112 VAL A O 1
ATOM 891 N N . SER A 1 113 ? -16.047 50.599 16.376 1.00 37.53 113 SER A N 1
ATOM 892 C CA . SER A 1 113 ? -16.845 51.599 17.081 1.00 37.53 113 SER A CA 1
ATOM 893 C C . SER A 1 113 ? -18.322 51.249 17.321 1.00 37.53 113 SER A C 1
ATOM 895 O O . SER A 1 113 ? -19.026 50.849 16.401 1.00 37.53 113 SER A O 1
ATOM 897 N N . ASN A 1 114 ? -18.792 51.588 18.529 1.00 40.28 114 ASN A N 1
ATOM 898 C CA . ASN A 1 114 ? -20.187 51.684 18.984 1.00 40.28 114 ASN A CA 1
ATOM 899 C C . ASN A 1 114 ? -21.238 52.051 17.912 1.00 40.28 114 ASN A C 1
ATOM 901 O O . ASN A 1 114 ? -21.231 53.180 17.412 1.00 40.28 114 ASN A O 1
ATOM 905 N N . ALA A 1 115 ? -22.254 51.197 17.758 1.00 35.25 115 ALA A N 1
ATOM 906 C CA . ALA A 1 115 ? -23.663 51.593 17.689 1.00 35.25 115 ALA A CA 1
ATOM 907 C C . ALA A 1 115 ? -24.569 50.381 17.981 1.00 35.25 115 ALA A C 1
ATOM 909 O O . ALA A 1 115 ? -24.573 49.431 17.217 1.00 35.25 115 ALA A O 1
ATOM 910 N N . ASP A 1 116 ? -25.292 50.459 19.102 1.00 38.06 116 ASP A N 1
ATOM 911 C CA . ASP A 1 116 ? -26.673 49.994 19.304 1.00 38.06 116 ASP A CA 1
ATOM 912 C C . ASP A 1 116 ? -27.125 48.759 18.502 1.00 38.06 116 ASP A C 1
ATOM 914 O O . ASP A 1 116 ? -27.528 48.893 17.355 1.00 38.06 116 ASP A O 1
ATOM 918 N N . GLU A 1 117 ? -27.139 47.588 19.139 1.00 39.78 117 GLU A N 1
ATOM 919 C CA . GLU A 1 117 ? -28.299 46.689 19.161 1.00 39.78 117 GLU A CA 1
ATOM 920 C C . GLU A 1 117 ? -28.049 45.581 20.193 1.00 39.78 117 GLU A C 1
ATOM 922 O O . GLU A 1 117 ? -26.974 44.999 20.297 1.00 39.78 117 GLU A O 1
ATOM 927 N N . THR A 1 118 ? -29.035 45.371 21.059 1.00 45.97 118 THR A N 1
ATOM 928 C CA . THR A 1 118 ? -29.035 44.306 22.054 1.00 45.97 118 THR A CA 1
ATOM 929 C C . THR A 1 118 ? -29.205 42.972 21.339 1.00 45.97 118 THR A C 1
ATOM 931 O O . THR A 1 118 ? -30.335 42.619 20.999 1.00 45.97 118 THR A O 1
ATOM 934 N N . GLU A 1 119 ? -28.127 42.226 21.148 1.00 43.12 119 GLU A N 1
ATOM 935 C CA . GLU A 1 119 ? -28.217 40.805 20.836 1.00 43.12 119 GLU A CA 1
ATOM 936 C C . GLU A 1 119 ? -27.760 39.999 22.045 1.00 43.12 119 GLU A C 1
ATOM 938 O O . GLU A 1 119 ? -26.800 40.318 22.747 1.00 43.12 119 GLU A O 1
ATOM 943 N N . THR A 1 120 ? -28.601 39.030 22.366 1.00 39.25 120 THR A N 1
ATOM 944 C CA . THR A 1 120 ? -28.391 38.008 23.368 1.00 39.25 120 THR A CA 1
ATOM 945 C C . THR A 1 120 ? -27.037 37.367 23.124 1.00 39.25 120 THR A C 1
ATOM 947 O O . THR A 1 120 ? -26.795 36.860 22.036 1.00 39.25 120 THR A O 1
ATOM 950 N N . VAL A 1 121 ? -26.171 37.381 24.136 1.00 43.25 121 VAL A N 1
ATOM 951 C CA . VAL A 1 121 ? -25.145 36.348 24.245 1.00 43.25 121 VAL A CA 1
ATOM 952 C C . VAL A 1 121 ? -25.943 35.058 24.397 1.00 43.25 121 VAL A C 1
ATOM 954 O O . VAL A 1 121 ? -26.473 34.775 25.472 1.00 43.25 121 VAL A O 1
ATOM 957 N N . ASP A 1 122 ? -26.197 34.387 23.276 1.00 38.75 122 ASP A N 1
ATOM 958 C CA . ASP A 1 122 ? -26.424 32.958 23.302 1.00 38.75 122 ASP A CA 1
ATOM 959 C C . ASP A 1 122 ? -25.146 32.406 23.936 1.00 38.75 122 ASP A C 1
ATOM 961 O O . ASP A 1 122 ? -24.062 32.504 23.362 1.00 38.75 122 ASP A O 1
ATOM 965 N N . ASP A 1 123 ? -25.270 31.946 25.184 1.00 46.91 123 ASP A N 1
ATOM 966 C CA . ASP A 1 123 ? -24.430 30.876 25.707 1.00 46.91 123 ASP A CA 1
ATOM 967 C C . ASP A 1 123 ? -24.609 29.712 24.716 1.00 46.91 123 ASP A C 1
ATOM 969 O O . ASP A 1 123 ? -25.451 28.830 24.903 1.00 46.91 123 ASP A O 1
ATOM 973 N N . GLU A 1 124 ? -23.890 29.751 23.593 1.00 49.75 124 GLU A N 1
ATOM 974 C CA . GLU A 1 124 ? -23.447 28.522 22.967 1.00 49.75 124 GLU A CA 1
ATOM 975 C C . GLU A 1 124 ? -22.550 27.909 24.034 1.00 49.75 124 GLU A C 1
ATOM 977 O O . GLU A 1 124 ? -21.437 28.373 24.270 1.00 49.75 124 GLU A O 1
ATOM 982 N N . GLU A 1 125 ? -23.107 26.966 24.797 1.00 52.34 125 GLU A N 1
ATOM 983 C CA . GLU A 1 125 ? -22.279 26.062 25.571 1.00 52.34 125 GLU A CA 1
ATOM 984 C C . GLU A 1 125 ? -21.328 25.451 24.545 1.00 52.34 125 GLU A C 1
ATOM 986 O O . GLU A 1 125 ? -21.747 24.662 23.698 1.00 52.34 125 GLU A O 1
ATOM 991 N N . GLU A 1 126 ? -20.084 25.932 24.530 1.00 47.84 126 GLU A N 1
ATOM 992 C CA . GLU A 1 126 ? -18.983 25.239 23.889 1.00 47.84 126 GLU A CA 1
ATOM 993 C C . GLU A 1 126 ? -19.014 23.849 24.518 1.00 47.84 126 GLU A C 1
ATOM 995 O O . GLU A 1 126 ? -18.681 23.684 25.692 1.00 47.84 126 GLU A O 1
ATOM 1000 N N . ASP A 1 127 ? -19.577 22.882 23.789 1.00 50.34 127 ASP A N 1
ATOM 1001 C CA . ASP A 1 127 ? -19.639 21.492 24.207 1.00 50.34 127 ASP A CA 1
ATOM 1002 C C . ASP A 1 127 ? -18.181 21.055 24.449 1.00 50.34 127 ASP A C 1
ATOM 1004 O O . ASP A 1 127 ? -17.471 20.677 23.520 1.00 50.34 127 ASP A O 1
ATOM 1008 N N . ASP A 1 128 ? -17.735 21.115 25.709 1.00 48.06 128 ASP A N 1
ATOM 1009 C CA . ASP A 1 128 ? -16.448 20.655 26.267 1.00 48.06 128 ASP A CA 1
ATOM 1010 C C . ASP A 1 128 ? -16.228 19.120 26.080 1.00 48.06 128 ASP A C 1
ATOM 1012 O O . ASP A 1 128 ? -15.493 18.462 26.821 1.00 48.06 128 ASP A O 1
ATOM 1016 N N . ASP A 1 129 ? -16.882 18.503 25.092 1.00 56.91 129 ASP A N 1
ATOM 1017 C CA . ASP A 1 129 ? -17.011 17.060 24.876 1.00 56.91 129 ASP A CA 1
ATOM 1018 C C . ASP A 1 129 ? -15.914 16.454 23.971 1.00 56.91 129 ASP A C 1
ATOM 1020 O O . ASP A 1 129 ? -15.987 15.265 23.634 1.00 56.91 129 ASP A O 1
ATOM 1024 N N . ASP A 1 130 ? -14.883 17.213 23.585 1.00 59.19 130 ASP A N 1
ATOM 1025 C CA . ASP A 1 130 ? -13.760 16.746 22.744 1.00 59.19 130 ASP A CA 1
ATOM 1026 C C . ASP A 1 130 ? -12.526 16.286 23.542 1.00 59.19 130 ASP A C 1
ATOM 1028 O O . ASP A 1 130 ? -11.400 16.223 23.041 1.00 59.19 130 ASP A O 1
ATOM 1032 N N . ALA A 1 131 ? -12.711 15.892 24.804 1.00 64.00 131 ALA A N 1
ATOM 1033 C CA . ALA A 1 131 ? -11.681 15.122 25.490 1.00 64.00 131 ALA A CA 1
ATOM 1034 C C . ALA A 1 131 ? -11.498 13.761 24.775 1.00 64.00 131 ALA A C 1
ATOM 1036 O O . ALA A 1 131 ? -12.483 13.038 24.602 1.00 64.00 131 ALA A O 1
ATOM 1037 N N . PRO A 1 132 ? -10.268 13.364 24.386 1.00 63.78 132 PRO A N 1
ATOM 1038 C CA . PRO A 1 132 ? -10.025 12.051 23.796 1.00 63.78 132 PRO A CA 1
ATOM 1039 C C . PRO A 1 132 ? -10.346 10.975 24.835 1.00 63.78 132 PRO A C 1
ATOM 1041 O O . PRO A 1 132 ? -9.741 10.931 25.911 1.00 63.78 132 PRO A O 1
ATOM 1044 N N . LEU A 1 133 ? -11.333 10.134 24.532 1.00 71.31 133 LEU A N 1
ATOM 1045 C CA . LEU A 1 133 ? -11.888 9.165 25.480 1.00 71.31 133 LEU A CA 1
ATOM 1046 C C . LEU A 1 133 ? -11.357 7.757 25.241 1.00 71.31 133 LEU A C 1
ATOM 1048 O O . LEU A 1 133 ? -11.301 6.963 26.180 1.00 71.31 133 LEU A O 1
ATOM 1052 N N . ALA A 1 134 ? -10.960 7.438 24.011 1.00 80.88 134 ALA A N 1
ATOM 1053 C CA . ALA A 1 134 ? -10.409 6.135 23.688 1.00 80.88 134 ALA A CA 1
ATOM 1054 C C . ALA A 1 134 ? -8.938 5.999 24.109 1.00 80.88 134 ALA A C 1
ATOM 1056 O O . ALA A 1 134 ? -8.091 6.846 23.818 1.00 80.88 134 ALA A O 1
ATOM 1057 N N . GLU A 1 135 ? -8.605 4.867 24.732 1.00 87.38 135 GLU A N 1
ATOM 1058 C CA . GLU A 1 135 ? -7.210 4.491 24.956 1.00 87.38 135 GLU A CA 1
ATOM 1059 C C . GLU A 1 135 ? -6.515 4.180 23.616 1.00 87.38 135 GLU A C 1
ATOM 1061 O O . GLU A 1 135 ? -7.091 3.598 22.688 1.00 87.38 135 GLU A O 1
ATOM 1066 N N . VAL A 1 136 ? -5.229 4.524 23.517 1.00 88.19 136 VAL A N 1
ATOM 1067 C CA . VAL A 1 136 ? -4.425 4.341 22.294 1.00 88.19 136 VAL A CA 1
ATOM 1068 C C . VAL A 1 136 ? -4.355 2.863 21.886 1.00 88.19 136 VAL A C 1
ATOM 1070 O O . VAL A 1 136 ? -4.279 2.525 20.699 1.00 88.19 136 VAL A O 1
ATOM 1073 N N . GLU A 1 137 ? -4.413 1.961 22.861 1.00 91.62 137 GLU A N 1
ATOM 1074 C CA . GLU A 1 137 ? -4.492 0.518 22.686 1.00 91.62 137 GLU A CA 1
ATOM 1075 C C . GLU A 1 137 ? -5.736 0.092 21.893 1.00 91.62 137 GLU A C 1
ATOM 1077 O O . GLU A 1 137 ? -5.633 -0.781 21.025 1.00 91.62 137 GLU A O 1
ATOM 1082 N N . GLU A 1 138 ? -6.890 0.715 22.138 1.00 90.31 138 GLU A N 1
ATOM 1083 C CA . GLU A 1 138 ? -8.148 0.395 21.457 1.00 90.31 138 GLU A CA 1
ATOM 1084 C C . GLU A 1 138 ? -8.119 0.858 20.003 1.00 90.31 138 GLU A C 1
ATOM 1086 O O . GLU A 1 138 ? -8.432 0.079 19.095 1.00 90.31 138 GLU A O 1
ATOM 1091 N N . ILE A 1 139 ? -7.630 2.078 19.770 1.00 91.12 139 ILE A N 1
ATOM 1092 C CA . ILE A 1 139 ? -7.423 2.634 18.427 1.00 91.12 139 ILE A CA 1
ATOM 1093 C C . ILE A 1 139 ? -6.470 1.727 17.641 1.00 91.12 139 ILE A C 1
ATOM 1095 O O . ILE A 1 139 ? -6.755 1.305 16.514 1.00 91.12 139 ILE A O 1
ATOM 1099 N N . THR A 1 140 ? -5.355 1.335 18.262 1.00 92.75 140 THR A N 1
ATOM 1100 C CA . THR A 1 140 ? -4.365 0.443 17.648 1.00 92.75 140 THR A CA 1
ATOM 1101 C C . THR A 1 140 ? -4.972 -0.920 17.312 1.00 92.75 140 THR A C 1
ATOM 1103 O O . THR A 1 140 ? -4.755 -1.443 16.213 1.00 92.75 140 THR A O 1
ATOM 1106 N N . ALA A 1 141 ? -5.762 -1.501 18.218 1.00 92.44 141 ALA A N 1
ATOM 1107 C CA . ALA A 1 141 ? -6.451 -2.766 17.981 1.00 92.44 141 ALA A CA 1
ATOM 1108 C C . ALA A 1 141 ? -7.463 -2.654 16.828 1.00 92.44 141 ALA A C 1
ATOM 1110 O O . ALA A 1 141 ? -7.533 -3.547 15.972 1.00 92.44 141 ALA A O 1
ATOM 1111 N N . LYS A 1 142 ? -8.200 -1.539 16.745 1.00 93.06 142 LYS A N 1
ATOM 1112 C CA . LYS A 1 142 ? -9.146 -1.254 15.659 1.00 93.06 142 LYS A CA 1
ATOM 1113 C C . LYS A 1 142 ? -8.433 -1.179 14.311 1.00 93.06 142 LYS A C 1
ATOM 1115 O O . LYS A 1 142 ? -8.852 -1.855 13.368 1.00 93.06 142 LYS A O 1
ATOM 1120 N N . LEU A 1 143 ? -7.318 -0.457 14.223 1.00 93.75 143 LEU A N 1
ATOM 1121 C CA . LEU A 1 143 ? -6.505 -0.362 13.005 1.00 93.75 143 LEU A CA 1
ATOM 1122 C C . LEU A 1 143 ? -5.966 -1.734 12.573 1.00 93.75 143 LEU A C 1
ATOM 1124 O O . LEU A 1 143 ? -6.088 -2.116 11.405 1.00 93.75 143 LEU A O 1
ATOM 1128 N N . GLN A 1 144 ? -5.449 -2.525 13.517 1.00 93.69 144 GLN A N 1
ATOM 1129 C CA . GLN A 1 144 ? -4.971 -3.882 13.238 1.00 93.69 144 GLN A CA 1
ATOM 1130 C C . GLN A 1 144 ? -6.092 -4.797 12.730 1.00 93.69 144 GLN A C 1
ATOM 1132 O O . GLN A 1 144 ? -5.880 -5.561 11.785 1.00 93.69 144 GLN A O 1
ATOM 1137 N N . SER A 1 145 ? -7.302 -4.686 13.290 1.00 91.50 145 SER A N 1
ATOM 1138 C CA . SER A 1 145 ? -8.477 -5.436 12.823 1.00 91.50 145 SER A CA 1
ATOM 1139 C C . SER A 1 145 ? -8.885 -5.075 11.385 1.00 91.50 145 SER A C 1
ATOM 1141 O O . SER A 1 145 ? -9.367 -5.936 10.647 1.00 91.50 145 SER A O 1
ATOM 1143 N N . ARG A 1 146 ? -8.610 -3.834 10.951 1.00 90.56 146 ARG A N 1
ATOM 1144 C CA . ARG A 1 146 ? -8.795 -3.348 9.571 1.00 90.56 146 ARG A CA 1
ATOM 1145 C C . ARG A 1 146 ? -7.643 -3.759 8.633 1.00 90.56 146 ARG A C 1
ATOM 1147 O O . ARG A 1 146 ? -7.659 -3.421 7.452 1.00 90.56 146 ARG A O 1
ATOM 1154 N N . GLY A 1 147 ? -6.655 -4.517 9.123 1.00 91.06 147 GLY A N 1
ATOM 1155 C CA . GLY A 1 147 ? -5.503 -4.993 8.346 1.00 91.06 147 GLY A CA 1
ATOM 1156 C C . GLY A 1 147 ? -4.404 -3.944 8.143 1.00 91.06 147 GLY A C 1
ATOM 1157 O O . GLY A 1 147 ? -3.547 -4.107 7.262 1.00 91.06 147 GLY A O 1
ATOM 1158 N N . ILE A 1 148 ? -4.434 -2.877 8.944 1.00 93.38 148 ILE A N 1
ATOM 1159 C CA . ILE A 1 148 ? -3.444 -1.802 8.945 1.00 93.38 148 ILE A CA 1
ATOM 1160 C C . ILE A 1 148 ? -2.326 -2.196 9.899 1.00 93.38 148 ILE A C 1
ATOM 1162 O O . ILE A 1 148 ? -2.541 -2.691 11.004 1.00 93.38 148 ILE A O 1
ATOM 1166 N N . THR A 1 149 ? -1.103 -2.015 9.436 1.00 93.81 149 THR A N 1
ATOM 1167 C CA . THR A 1 149 ? 0.113 -2.388 10.143 1.00 93.81 149 THR A CA 1
ATOM 1168 C C . THR A 1 149 ? 0.951 -1.152 10.409 1.00 93.81 149 THR A C 1
ATOM 1170 O O . THR A 1 149 ? 0.837 -0.145 9.713 1.00 93.81 149 THR A O 1
ATOM 1173 N N . MET A 1 150 ? 1.884 -1.258 11.353 1.00 91.50 150 MET A N 1
ATOM 1174 C CA . MET A 1 150 ? 2.876 -0.208 11.601 1.00 91.50 150 MET A CA 1
ATOM 1175 C C . MET A 1 150 ? 3.656 0.171 10.331 1.00 91.50 150 MET A C 1
ATOM 1177 O O . MET A 1 150 ? 4.063 1.312 10.170 1.00 91.50 150 MET A O 1
ATOM 1181 N N . LEU A 1 151 ? 3.822 -0.766 9.394 1.00 91.56 151 LEU A N 1
ATOM 1182 C CA . LEU A 1 151 ? 4.475 -0.512 8.114 1.00 91.56 151 LEU A CA 1
ATOM 1183 C C . LEU A 1 151 ? 3.631 0.380 7.185 1.00 91.56 151 LEU A C 1
ATOM 1185 O O . LEU A 1 151 ? 4.201 1.121 6.393 1.00 91.56 151 LEU A O 1
ATOM 1189 N N . ASP A 1 152 ? 2.302 0.337 7.287 1.00 91.94 152 ASP A N 1
ATOM 1190 C CA . ASP A 1 152 ? 1.411 1.235 6.542 1.00 91.94 152 ASP A CA 1
ATOM 1191 C C . ASP A 1 152 ? 1.458 2.651 7.123 1.00 91.94 152 ASP A C 1
ATOM 1193 O O . ASP A 1 152 ? 1.574 3.612 6.370 1.00 91.94 152 ASP A O 1
ATOM 1197 N N . LEU A 1 153 ? 1.475 2.768 8.455 1.00 91.00 153 LEU A N 1
ATOM 1198 C CA . LEU A 1 153 ? 1.634 4.054 9.140 1.00 91.00 153 LEU A CA 1
ATOM 1199 C C . LEU A 1 153 ? 2.989 4.695 8.818 1.00 91.00 153 LEU A C 1
ATOM 1201 O O . LEU A 1 153 ? 3.051 5.871 8.491 1.00 91.00 153 LEU A O 1
ATOM 1205 N N . VAL A 1 154 ? 4.076 3.915 8.824 1.00 91.19 154 VAL A N 1
ATOM 1206 C CA . VAL A 1 154 ? 5.407 4.409 8.429 1.00 91.19 154 VAL A CA 1
ATOM 1207 C C . VAL A 1 154 ? 5.440 4.812 6.953 1.00 91.19 154 VAL A C 1
ATOM 1209 O O . VAL A 1 154 ? 6.065 5.814 6.612 1.00 91.19 154 VAL A O 1
ATOM 1212 N N . ALA A 1 155 ? 4.779 4.061 6.068 1.00 89.00 155 ALA A N 1
ATOM 1213 C CA . ALA A 1 155 ? 4.684 4.414 4.651 1.00 89.00 155 ALA A CA 1
ATOM 1214 C C . ALA A 1 155 ? 3.939 5.741 4.438 1.00 89.00 155 ALA A C 1
ATOM 1216 O O . ALA A 1 155 ? 4.398 6.560 3.645 1.00 89.00 155 ALA A O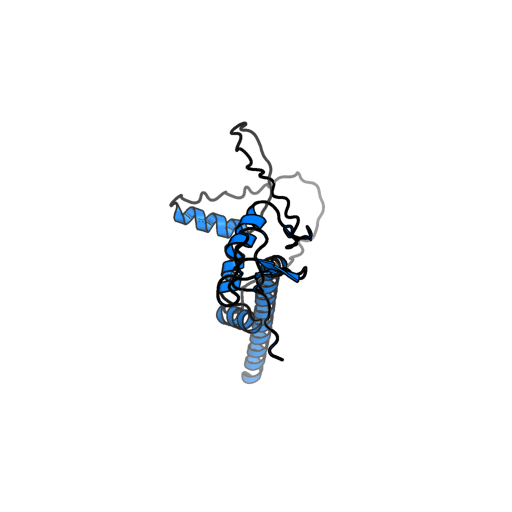 1
ATOM 1217 N N . MET A 1 156 ? 2.852 5.965 5.185 1.00 88.56 156 MET A N 1
ATOM 1218 C CA . MET A 1 156 ? 2.111 7.228 5.197 1.00 88.56 156 MET A CA 1
ATOM 1219 C C . MET A 1 156 ? 2.970 8.379 5.736 1.00 88.56 156 MET A C 1
ATOM 1221 O O . MET A 1 156 ? 3.229 9.322 4.998 1.00 88.56 156 MET A O 1
ATOM 1225 N N . LEU A 1 157 ? 3.535 8.245 6.941 1.00 88.75 157 LEU A N 1
ATOM 1226 C CA . LEU A 1 157 ? 4.336 9.295 7.588 1.00 88.75 157 LEU A CA 1
ATOM 1227 C C . LEU A 1 157 ? 5.594 9.690 6.806 1.00 88.75 157 LEU A C 1
ATOM 1229 O O . LEU A 1 157 ? 6.063 10.818 6.899 1.00 88.75 157 LEU A O 1
ATOM 1233 N N . THR A 1 158 ? 6.185 8.752 6.065 1.00 88.69 158 THR A N 1
ATOM 1234 C CA . THR A 1 158 ? 7.381 9.029 5.254 1.00 88.69 158 THR A CA 1
ATOM 1235 C C . THR A 1 158 ? 7.059 9.387 3.809 1.00 88.69 158 THR A C 1
ATOM 1237 O O . THR A 1 158 ? 7.988 9.690 3.061 1.00 88.69 158 THR A O 1
ATOM 1240 N N . VAL A 1 159 ? 5.783 9.317 3.408 1.00 83.31 159 VAL A N 1
ATOM 1241 C CA . VAL A 1 159 ? 5.320 9.478 2.020 1.00 83.31 159 VAL A CA 1
ATOM 1242 C C . VAL A 1 159 ? 6.103 8.557 1.065 1.00 83.31 159 VAL A C 1
ATOM 1244 O O . VAL A 1 159 ? 6.475 8.910 -0.052 1.00 83.31 159 VAL A O 1
ATOM 1247 N N . ARG A 1 160 ? 6.421 7.335 1.521 1.00 84.56 160 ARG A N 1
ATOM 1248 C CA . ARG A 1 160 ? 7.207 6.346 0.761 1.00 84.56 160 ARG A CA 1
ATOM 1249 C C . ARG A 1 160 ? 6.432 5.058 0.570 1.00 84.56 160 ARG A C 1
ATOM 1251 O O . ARG A 1 160 ? 5.909 4.472 1.512 1.00 84.56 160 ARG A O 1
ATOM 1258 N N . LYS A 1 161 ? 6.467 4.539 -0.657 1.00 85.25 161 LYS A N 1
ATOM 1259 C CA . LYS A 1 161 ? 5.862 3.251 -1.016 1.00 85.25 161 LYS A CA 1
ATOM 1260 C C . LYS A 1 161 ? 6.869 2.122 -0.870 1.00 85.25 161 LYS A C 1
ATOM 1262 O O . LYS A 1 161 ? 8.002 2.209 -1.346 1.00 85.25 161 LYS A O 1
ATOM 1267 N N . SER A 1 162 ? 6.441 1.012 -0.279 1.00 83.69 162 SER A N 1
ATOM 1268 C CA . SER A 1 162 ? 7.234 -0.214 -0.304 1.00 83.69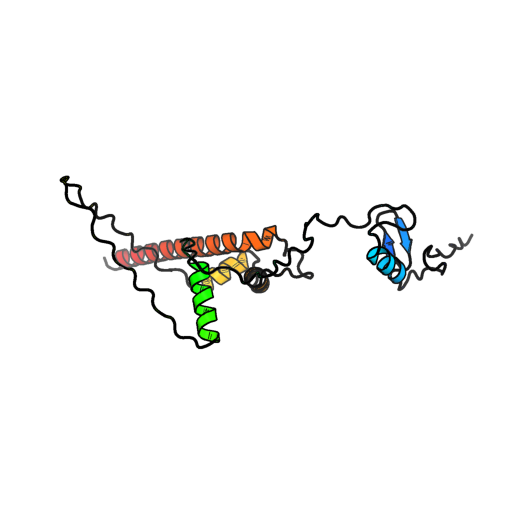 162 SER A CA 1
ATOM 1269 C C . SER A 1 162 ? 7.023 -0.969 -1.614 1.00 83.69 162 SER A C 1
ATOM 1271 O O . SER A 1 162 ? 5.932 -1.461 -1.888 1.00 83.69 162 SER A O 1
ATOM 1273 N N . ALA A 1 163 ? 8.098 -1.185 -2.375 1.00 80.50 163 ALA A N 1
ATOM 1274 C CA . ALA A 1 163 ? 8.077 -2.052 -3.561 1.00 80.50 163 ALA A CA 1
ATOM 1275 C C . ALA A 1 163 ? 7.757 -3.529 -3.237 1.00 80.50 163 ALA A C 1
ATOM 1277 O O . ALA A 1 163 ? 7.435 -4.311 -4.127 1.00 80.50 163 ALA A O 1
ATOM 1278 N N . ASN A 1 164 ? 7.848 -3.922 -1.961 1.00 86.19 164 ASN A N 1
ATOM 1279 C CA . ASN A 1 164 ? 7.582 -5.286 -1.506 1.00 86.19 164 ASN A CA 1
ATOM 1280 C C . ASN A 1 164 ? 6.123 -5.505 -1.078 1.00 86.19 164 ASN A C 1
ATOM 1282 O O . ASN A 1 164 ? 5.730 -6.643 -0.821 1.00 86.19 164 ASN A O 1
ATOM 1286 N N . VAL A 1 165 ? 5.320 -4.440 -0.967 1.00 86.31 165 VAL A N 1
ATOM 1287 C CA . VAL A 1 165 ? 3.953 -4.508 -0.441 1.00 86.31 165 VAL A CA 1
ATOM 1288 C C . VAL A 1 165 ? 2.972 -3.995 -1.486 1.00 86.31 165 VAL A C 1
ATOM 1290 O O . VAL A 1 165 ? 2.796 -2.798 -1.666 1.00 86.31 165 VAL A O 1
ATOM 1293 N N . ALA A 1 166 ? 2.263 -4.920 -2.136 1.00 82.88 166 ALA A N 1
ATOM 1294 C CA . ALA A 1 166 ? 1.346 -4.603 -3.234 1.00 82.88 166 ALA A CA 1
ATOM 1295 C C . ALA A 1 166 ? 0.181 -3.670 -2.847 1.00 82.88 166 ALA A C 1
ATOM 1297 O O . ALA A 1 166 ? -0.368 -2.997 -3.714 1.00 82.88 166 ALA A O 1
ATOM 1298 N N . LYS A 1 167 ? -0.207 -3.613 -1.561 1.00 85.94 167 LYS A N 1
ATOM 1299 C CA . LYS A 1 167 ? -1.258 -2.692 -1.092 1.00 85.94 167 LYS A CA 1
ATOM 1300 C C . LYS A 1 167 ? -0.802 -1.229 -1.004 1.00 85.94 167 LYS A C 1
ATOM 1302 O O . LYS A 1 167 ? -1.659 -0.359 -0.926 1.00 85.94 167 LYS A O 1
ATOM 1307 N N . HIS A 1 168 ? 0.504 -0.941 -1.052 1.00 87.69 168 HIS A N 1
ATOM 1308 C CA . HIS A 1 168 ? 1.069 0.418 -0.977 1.00 87.69 168 HIS A CA 1
ATOM 1309 C C . HIS A 1 168 ? 0.935 1.166 -2.305 1.00 87.69 168 HIS A C 1
ATOM 1311 O O . HIS A 1 168 ? 1.911 1.477 -2.980 1.00 87.69 168 HIS A O 1
ATOM 1317 N N . THR A 1 169 ? -0.311 1.422 -2.684 1.00 86.38 169 THR A N 1
ATOM 1318 C CA . THR A 1 169 ? -0.681 2.282 -3.814 1.00 86.38 169 THR A CA 1
ATOM 1319 C C . THR A 1 169 ? -0.878 3.719 -3.332 1.00 86.38 169 THR A C 1
ATOM 1321 O O . THR A 1 169 ? -1.205 3.915 -2.162 1.00 86.38 169 THR A O 1
ATOM 1324 N N . ASP A 1 170 ? -0.758 4.710 -4.220 1.00 84.00 170 ASP A N 1
ATOM 1325 C CA . ASP A 1 170 ? -1.081 6.119 -3.914 1.00 84.00 170 ASP A CA 1
ATOM 1326 C C . ASP A 1 170 ? -2.452 6.264 -3.274 1.00 84.00 170 ASP A C 1
ATOM 1328 O O . ASP A 1 170 ? -2.613 6.859 -2.216 1.00 84.00 170 ASP A O 1
ATOM 1332 N N . ARG A 1 171 ? -3.442 5.609 -3.881 1.00 87.25 171 ARG A N 1
ATOM 1333 C CA . ARG A 1 171 ? -4.816 5.620 -3.395 1.00 87.25 171 ARG A CA 1
ATOM 1334 C C . ARG A 1 171 ? -4.937 5.075 -1.975 1.00 87.25 171 ARG A C 1
ATOM 1336 O O . ARG A 1 171 ? -5.770 5.556 -1.220 1.00 87.25 171 ARG A O 1
ATOM 1343 N N . PHE A 1 172 ? -4.173 4.039 -1.639 1.00 88.06 172 PHE A N 1
ATOM 1344 C CA . PHE A 1 172 ? -4.205 3.464 -0.300 1.00 88.06 172 PHE A CA 1
ATOM 1345 C C . PHE A 1 172 ? -3.527 4.386 0.707 1.00 88.06 172 PHE A C 1
ATOM 1347 O O . PHE A 1 172 ? -4.118 4.644 1.745 1.00 88.06 172 PHE A O 1
ATOM 1354 N N . ILE A 1 173 ? -2.336 4.904 0.390 1.00 87.19 173 ILE A N 1
ATOM 1355 C CA . ILE A 1 173 ? -1.588 5.784 1.296 1.00 87.19 173 ILE A CA 1
ATOM 1356 C C . ILE A 1 173 ? -2.368 7.072 1.569 1.00 87.19 173 ILE A C 1
ATOM 1358 O O . ILE A 1 173 ? -2.542 7.428 2.728 1.00 87.19 173 ILE A O 1
ATOM 1362 N N . ASN A 1 174 ? -2.940 7.690 0.535 1.00 86.25 174 ASN A N 1
ATOM 1363 C CA . ASN A 1 174 ? -3.751 8.901 0.684 1.00 86.25 174 ASN A CA 1
ATOM 1364 C C . ASN A 1 174 ? -5.068 8.641 1.431 1.00 86.25 174 ASN A C 1
ATOM 1366 O O . ASN A 1 174 ? -5.641 9.555 2.003 1.00 86.25 174 ASN A O 1
ATOM 1370 N N . ALA A 1 175 ? -5.566 7.400 1.431 1.00 89.19 175 ALA A N 1
ATOM 1371 C CA . ALA A 1 175 ? -6.751 7.028 2.199 1.00 89.19 175 ALA A CA 1
ATOM 1372 C C . ALA A 1 175 ? -6.433 6.640 3.653 1.00 89.19 175 ALA A C 1
ATOM 1374 O O . ALA A 1 175 ? -7.367 6.499 4.438 1.00 89.19 175 ALA A O 1
ATOM 1375 N N . LEU A 1 176 ? -5.162 6.416 4.021 1.00 90.81 176 LEU A N 1
ATOM 1376 C CA . LEU A 1 176 ? -4.799 5.970 5.372 1.00 90.81 176 LEU A CA 1
ATOM 1377 C C . LEU A 1 176 ? -5.130 7.011 6.438 1.00 90.81 176 LEU A C 1
ATOM 1379 O O . LEU A 1 176 ? -5.512 6.610 7.532 1.00 90.81 176 LEU A O 1
ATOM 1383 N N . ASP A 1 177 ? -5.023 8.291 6.099 1.00 88.12 177 ASP A N 1
ATOM 1384 C CA . ASP A 1 177 ? -5.359 9.415 6.971 1.00 88.12 177 ASP A CA 1
ATOM 1385 C C . ASP A 1 177 ? -6.841 9.382 7.365 1.00 88.12 177 ASP A C 1
ATOM 1387 O O . ASP A 1 177 ? -7.188 9.108 8.510 1.00 88.12 177 ASP A O 1
ATOM 1391 N N . SER A 1 178 ? -7.734 9.386 6.371 1.00 91.12 178 SER A N 1
ATOM 1392 C CA . SER A 1 178 ? -9.170 9.234 6.627 1.00 91.12 178 SER A CA 1
ATOM 1393 C C . SER A 1 178 ? -9.512 7.913 7.326 1.00 91.12 178 SER A C 1
ATOM 1395 O O . SER A 1 178 ? -10.484 7.829 8.072 1.00 91.12 178 SER A O 1
ATOM 1397 N N . ILE A 1 179 ? -8.770 6.831 7.072 1.00 91.69 179 ILE A N 1
ATOM 1398 C CA . ILE A 1 179 ? -8.995 5.556 7.767 1.00 91.69 179 ILE A CA 1
ATOM 1399 C C . ILE A 1 179 ? -8.611 5.656 9.250 1.00 91.69 179 ILE A C 1
ATOM 1401 O O . ILE A 1 179 ? -9.270 5.009 10.073 1.00 91.69 179 ILE A O 1
ATOM 1405 N N . LEU A 1 180 ? -7.565 6.421 9.569 1.00 91.50 180 LEU A N 1
ATOM 1406 C CA . LEU A 1 180 ? -7.115 6.699 10.926 1.00 91.50 180 LEU A CA 1
ATOM 1407 C C . LEU A 1 180 ? -8.146 7.557 11.663 1.00 91.50 180 LEU A C 1
ATOM 1409 O O . LEU A 1 180 ? -8.615 7.122 12.712 1.00 91.50 180 LEU A O 1
ATOM 1413 N N . ASP A 1 181 ? -8.605 8.657 11.071 1.00 90.12 181 ASP A N 1
ATOM 1414 C CA . ASP A 1 181 ? -9.620 9.535 11.674 1.00 90.12 181 ASP A CA 1
ATOM 1415 C C . ASP A 1 181 ? -10.928 8.796 11.944 1.00 90.12 181 ASP A C 1
ATOM 1417 O O . ASP A 1 181 ? -11.496 8.853 13.034 1.00 90.12 181 ASP A O 1
ATOM 1421 N N . ASN A 1 182 ? -11.384 8.003 10.970 1.00 91.44 182 ASN A N 1
ATOM 1422 C CA . ASN A 1 182 ? -12.569 7.168 11.144 1.00 91.44 182 ASN A CA 1
ATOM 1423 C C . ASN A 1 182 ? -12.370 6.102 12.232 1.00 91.44 182 ASN A C 1
ATOM 1425 O O . ASN A 1 182 ? -13.342 5.609 12.790 1.00 91.44 182 ASN A O 1
ATOM 1429 N N . ALA A 1 183 ? -11.139 5.649 12.491 1.00 90.88 183 ALA A N 1
ATOM 1430 C CA . ALA A 1 183 ? -10.879 4.707 13.578 1.00 90.88 183 ALA A CA 1
ATOM 1431 C C . ALA A 1 183 ? -10.902 5.403 14.944 1.00 90.88 183 ALA A C 1
ATOM 1433 O O . ALA A 1 183 ? -11.455 4.834 15.878 1.00 90.88 183 ALA A O 1
ATOM 1434 N N . ILE A 1 184 ? -10.338 6.609 15.039 1.00 90.00 184 ILE A N 1
ATOM 1435 C CA . ILE A 1 184 ? -10.320 7.422 16.260 1.00 90.00 184 ILE A CA 1
ATOM 1436 C C . ILE A 1 184 ? -11.751 7.801 16.646 1.00 90.00 184 ILE A C 1
ATOM 1438 O O . ILE A 1 184 ? -12.216 7.407 17.708 1.00 90.00 184 ILE A O 1
ATOM 1442 N N . THR A 1 185 ? -12.494 8.420 15.729 1.00 90.00 185 THR A N 1
ATOM 1443 C CA . THR A 1 185 ? -13.894 8.828 15.948 1.00 90.00 185 THR A CA 1
ATOM 1444 C C . THR A 1 185 ? -14.811 7.661 16.323 1.00 90.00 185 THR A C 1
ATOM 1446 O O . THR A 1 185 ? -15.658 7.791 17.208 1.00 90.00 185 THR A O 1
ATOM 1449 N N . ASP A 1 186 ? -14.641 6.493 15.691 1.00 89.81 186 ASP A N 1
ATOM 1450 C CA . ASP A 1 186 ? -15.373 5.281 16.070 1.00 89.81 186 ASP A CA 1
ATOM 1451 C C . ASP A 1 186 ? -15.035 4.828 17.494 1.00 89.81 186 ASP A C 1
ATOM 1453 O O . ASP A 1 186 ? -15.937 4.437 18.236 1.00 89.81 186 ASP A O 1
ATOM 1457 N N . CYS A 1 187 ? -13.753 4.852 17.863 1.00 89.62 187 CYS A N 1
ATOM 1458 C CA . CYS A 1 187 ? -13.290 4.460 19.189 1.00 89.62 187 CYS A CA 1
ATOM 1459 C C . CYS A 1 187 ? -13.765 5.444 20.265 1.00 89.62 187 CYS A C 1
ATOM 1461 O O . CYS A 1 187 ? -14.284 5.001 21.284 1.00 89.62 187 CYS A O 1
ATOM 1463 N N . ASP A 1 188 ? -13.683 6.752 20.025 1.00 88.12 188 ASP A N 1
ATOM 1464 C CA . ASP A 1 188 ? -14.168 7.763 20.968 1.00 88.12 188 ASP A CA 1
ATOM 1465 C C . ASP A 1 188 ? -15.679 7.660 21.171 1.00 88.12 188 ASP A C 1
ATOM 1467 O O . ASP A 1 188 ? -16.164 7.720 22.301 1.00 88.12 188 ASP A O 1
ATOM 1471 N N . ARG A 1 189 ? -16.446 7.409 20.103 1.00 87.88 189 ARG A N 1
ATOM 1472 C CA . ARG A 1 189 ? -17.887 7.151 20.215 1.00 87.88 189 ARG A CA 1
ATOM 1473 C C . ARG A 1 189 ? -18.175 5.883 21.024 1.00 87.88 189 ARG A C 1
ATOM 1475 O O . ARG A 1 189 ? -19.052 5.899 21.885 1.00 87.88 189 ARG A O 1
ATOM 1482 N N . GLU A 1 190 ? -17.454 4.792 20.763 1.00 88.94 190 GLU A N 1
ATOM 1483 C CA . GLU A 1 190 ? -17.589 3.534 21.513 1.00 88.94 190 GLU A CA 1
ATOM 1484 C C . GLU A 1 190 ? -17.239 3.726 23.005 1.00 88.94 190 GLU A C 1
ATOM 1486 O O . GLU A 1 190 ? -17.949 3.208 23.871 1.00 88.94 190 GLU A O 1
ATOM 1491 N N . ALA A 1 191 ? -16.220 4.530 23.317 1.00 86.06 191 ALA A N 1
ATOM 1492 C CA . ALA A 1 191 ? -15.837 4.883 24.683 1.00 86.06 191 ALA A CA 1
ATOM 1493 C C . ALA A 1 191 ? -16.900 5.757 25.380 1.00 86.06 191 ALA A C 1
ATOM 1495 O O . ALA A 1 191 ? -17.275 5.466 26.521 1.00 86.06 191 ALA A O 1
ATOM 1496 N N . LYS A 1 192 ? -17.461 6.761 24.682 1.00 85.56 192 LYS A N 1
ATOM 1497 C CA . LYS A 1 192 ? -18.591 7.587 25.162 1.00 85.56 192 LYS A CA 1
ATOM 1498 C C . LYS A 1 192 ? -19.801 6.719 25.521 1.00 85.56 192 LYS A C 1
ATOM 1500 O O . LYS A 1 192 ? -20.357 6.842 26.613 1.00 85.56 192 LYS A O 1
ATOM 1505 N N . GLU A 1 193 ? -20.188 5.803 24.632 1.00 85.56 193 GLU A N 1
ATOM 1506 C CA . GLU A 1 193 ? -21.303 4.873 24.858 1.00 85.56 193 GLU A CA 1
ATOM 1507 C C . GLU A 1 193 ? -21.042 3.948 26.063 1.00 85.56 193 GLU A C 1
ATOM 1509 O O . GLU A 1 193 ? -21.933 3.727 26.888 1.00 85.56 193 GLU A O 1
ATOM 1514 N N . ALA A 1 194 ? -19.819 3.427 26.211 1.00 82.31 194 ALA A N 1
ATOM 1515 C CA . ALA A 1 194 ? -19.452 2.558 27.328 1.00 82.31 194 ALA A CA 1
ATOM 1516 C C . ALA A 1 194 ? -19.494 3.283 28.685 1.00 82.31 194 ALA A C 1
ATOM 1518 O O . ALA A 1 194 ? -19.979 2.706 29.664 1.00 82.31 194 ALA A O 1
ATOM 1519 N N . ALA A 1 195 ? -19.039 4.538 28.742 1.00 79.88 195 ALA A N 1
ATOM 1520 C CA . ALA A 1 195 ? -19.093 5.367 29.946 1.00 79.88 195 ALA A CA 1
ATOM 1521 C C . ALA A 1 195 ? -20.545 5.628 30.389 1.00 79.88 195 ALA A C 1
ATOM 1523 O O . ALA A 1 195 ? -20.898 5.388 31.544 1.00 79.88 195 ALA A O 1
ATOM 1524 N N . GLN A 1 196 ? -21.426 5.980 29.445 1.00 77.00 196 GLN A N 1
ATOM 1525 C CA . GLN A 1 196 ? -22.849 6.219 29.723 1.00 77.00 196 GLN A CA 1
ATOM 1526 C C . GLN A 1 196 ? -23.570 4.972 30.266 1.00 77.00 196 GLN A C 1
ATOM 1528 O O . GLN A 1 196 ? -24.438 5.074 31.137 1.00 77.00 196 GLN A O 1
ATOM 1533 N N . ILE A 1 197 ? -23.209 3.776 29.786 1.00 72.56 197 ILE A N 1
ATOM 1534 C CA . ILE A 1 197 ? -23.776 2.509 30.277 1.00 72.56 197 ILE A CA 1
ATOM 1535 C C . ILE A 1 197 ? -23.299 2.202 31.706 1.00 72.56 197 ILE A C 1
ATOM 1537 O O . ILE A 1 197 ? -24.079 1.691 32.516 1.00 72.56 197 ILE A O 1
ATOM 1541 N N . GLN A 1 198 ? -22.042 2.509 32.038 1.00 65.44 198 GLN A N 1
ATOM 1542 C CA . GLN A 1 198 ? -21.504 2.309 33.388 1.00 65.44 198 GLN A CA 1
ATOM 1543 C C . GLN A 1 198 ? -22.160 3.253 34.405 1.00 65.44 198 GLN A C 1
ATOM 1545 O O . GLN A 1 198 ? -22.571 2.796 35.475 1.00 65.44 198 GLN A O 1
ATOM 1550 N N . ASP A 1 199 ? -22.366 4.521 34.049 1.00 66.31 199 ASP A N 1
ATOM 1551 C CA . ASP A 1 199 ? -23.047 5.497 34.910 1.00 66.31 199 ASP A CA 1
ATOM 1552 C C . ASP A 1 199 ? -24.523 5.134 35.153 1.00 66.31 199 ASP A C 1
ATOM 1554 O O . ASP A 1 199 ? -25.036 5.231 36.277 1.00 66.31 199 ASP A O 1
ATOM 1558 N N . ALA A 1 200 ? -25.210 4.612 34.132 1.00 63.19 200 ALA A N 1
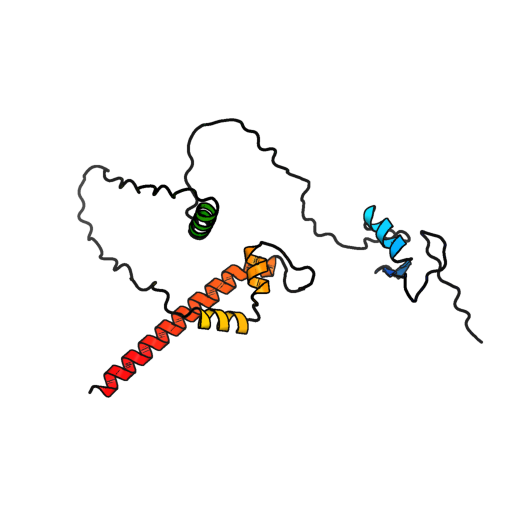ATOM 1559 C CA . ALA A 1 200 ? -26.568 4.089 34.272 1.00 63.19 200 ALA A CA 1
ATOM 1560 C C . ALA A 1 200 ? -26.638 2.864 35.208 1.00 63.19 200 ALA A C 1
ATOM 1562 O O . ALA A 1 200 ? -27.578 2.732 35.990 1.00 63.19 200 ALA A O 1
ATOM 1563 N N . HIS A 1 201 ? -25.630 1.988 35.193 1.00 57.78 201 HIS A N 1
ATOM 1564 C CA . HIS A 1 201 ? -25.591 0.814 36.070 1.00 57.78 201 HIS A CA 1
ATOM 1565 C C . HIS A 1 201 ? -25.290 1.178 37.539 1.00 57.78 201 HIS A C 1
ATOM 1567 O O . HIS A 1 201 ? -25.828 0.562 38.460 1.00 57.78 201 HIS A O 1
ATOM 1573 N N . ILE A 1 202 ? -24.474 2.209 37.787 1.00 59.50 202 ILE A N 1
ATOM 1574 C CA . ILE A 1 202 ? -24.138 2.680 39.146 1.00 59.50 202 ILE A CA 1
ATOM 1575 C C . ILE A 1 202 ? -25.343 3.363 39.823 1.00 59.50 202 ILE A C 1
ATOM 1577 O O . ILE A 1 202 ? -25.540 3.253 41.040 1.00 59.50 202 ILE A O 1
ATOM 1581 N N . THR A 1 203 ? -26.189 4.044 39.048 1.00 59.66 203 THR A N 1
ATOM 1582 C CA . THR A 1 203 ? -27.388 4.727 39.567 1.00 59.66 203 THR A CA 1
ATOM 1583 C C . THR A 1 203 ? -28.540 3.775 39.915 1.00 59.66 203 THR A C 1
ATOM 1585 O O . THR A 1 203 ? -29.349 4.102 40.787 1.00 59.66 203 THR A O 1
ATOM 1588 N N . GLU A 1 204 ? -28.603 2.578 39.320 1.00 58.66 204 GLU A N 1
ATOM 1589 C CA . GLU A 1 204 ? -29.596 1.553 39.682 1.00 58.66 204 GLU A CA 1
ATOM 1590 C C . GLU A 1 204 ? -29.202 0.720 40.914 1.00 58.66 204 GLU A C 1
ATOM 1592 O O . GLU A 1 204 ? -30.081 0.315 41.673 1.00 58.66 204 GLU A O 1
ATOM 1597 N N . GLU A 1 205 ? -27.907 0.506 41.177 1.00 55.97 205 GLU A N 1
ATOM 1598 C CA . GLU A 1 205 ? -27.441 -0.256 42.352 1.00 55.97 205 GLU A CA 1
ATOM 1599 C C . GLU A 1 205 ? -27.409 0.560 43.660 1.00 55.97 205 GLU A C 1
ATOM 1601 O O . GLU A 1 205 ? -27.287 -0.006 44.748 1.00 55.97 205 GLU A O 1
ATOM 1606 N N . THR A 1 206 ? -27.537 1.888 43.582 1.00 55.03 206 THR A N 1
ATOM 1607 C CA . THR A 1 206 ? -27.504 2.798 44.744 1.00 55.03 206 THR A CA 1
ATOM 1608 C C . THR A 1 206 ? -28.889 3.190 45.281 1.00 55.03 206 THR A C 1
ATOM 1610 O O . THR A 1 206 ? -28.977 4.001 46.209 1.00 55.03 206 THR A O 1
ATOM 1613 N N . LYS A 1 207 ? -29.968 2.589 44.761 1.00 47.44 207 LYS A N 1
ATOM 1614 C CA . LYS A 1 207 ? -31.361 2.811 45.184 1.00 47.44 207 LYS A CA 1
ATOM 1615 C C . LYS A 1 207 ? -31.982 1.585 45.854 1.00 47.44 207 LYS A C 1
ATOM 1617 O O . LYS A 1 207 ? -32.71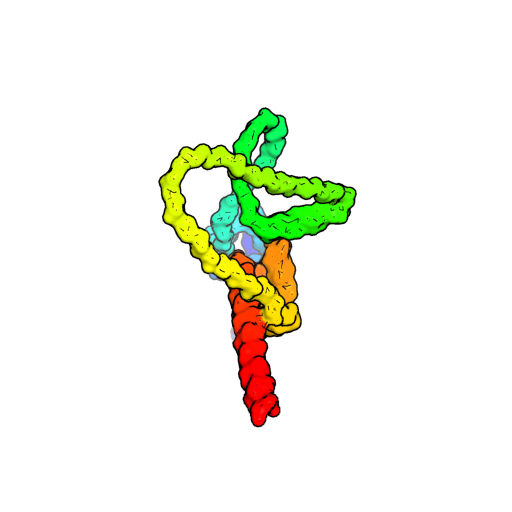0 1.793 46.854 1.00 47.44 207 LYS A O 1
#

Radius of gyration: 31.54 Å; chains: 1; bounding box: 55×91×79 Å

Secondary structure (DSSP, 8-state):
----PPPPBPTTT-SBP-TTTS-EE-TTS-EE-HHHHHHHHTT-SB-TTT--B------------------------------HHHHHHHHHHHHHHT--------------------------------S--S-HHHHHHHHHHTT--HHHHHHHHTT---TT-TT--HHHHHHHHHHHHHHHHHHHHHHHHHHHHHHHHHHHHT-

pLDDT: mean 71.53, std 20.04, range [34.66, 94.19]

Organism: NCBI:txid1070528